Protein AF-A0A924ER15-F1 (afdb_monomer_lite)

Structure (mmCIF, N/CA/C/O backbone):
data_AF-A0A924ER15-F1
#
_entry.id   AF-A0A924ER15-F1
#
loop_
_atom_site.group_PDB
_atom_site.id
_atom_site.type_symbol
_atom_site.label_atom_id
_atom_site.label_alt_id
_atom_site.label_comp_id
_atom_site.label_asym_id
_atom_site.label_entity_id
_atom_site.label_seq_id
_atom_site.pdbx_PDB_ins_code
_atom_site.Cartn_x
_atom_site.Cartn_y
_atom_site.Cartn_z
_atom_site.occupancy
_atom_site.B_iso_or_equiv
_atom_site.auth_seq_id
_atom_site.auth_comp_id
_atom_site.auth_asym_id
_atom_site.auth_atom_id
_atom_site.pdbx_PDB_model_num
ATOM 1 N N . MET A 1 1 ? 4.247 -29.102 39.708 1.00 54.22 1 MET A N 1
ATOM 2 C CA . MET A 1 1 ? 4.616 -27.934 38.869 1.00 54.22 1 MET A CA 1
ATOM 3 C C . MET A 1 1 ? 4.391 -26.663 39.687 1.00 54.22 1 MET A C 1
ATOM 5 O O . MET A 1 1 ? 3.284 -26.470 40.170 1.00 54.22 1 MET A O 1
ATOM 9 N N . ASN A 1 2 ? 5.437 -25.869 39.937 1.00 60.94 2 ASN A N 1
ATOM 10 C CA . ASN A 1 2 ? 5.440 -24.784 40.932 1.00 60.94 2 ASN A CA 1
ATOM 11 C C . ASN A 1 2 ? 4.611 -23.561 40.464 1.00 60.94 2 ASN A C 1
ATOM 13 O O . ASN A 1 2 ? 4.637 -23.226 39.278 1.00 60.94 2 ASN A O 1
ATOM 17 N N . LEU A 1 3 ? 3.890 -22.883 41.369 1.00 56.44 3 LEU A N 1
ATOM 18 C CA . LEU A 1 3 ? 2.906 -21.824 41.057 1.00 56.44 3 LEU A CA 1
ATOM 19 C C . LEU A 1 3 ? 3.510 -20.669 40.228 1.00 56.44 3 LEU A C 1
ATOM 21 O O . LEU A 1 3 ? 2.878 -20.154 39.307 1.00 56.44 3 LEU A O 1
ATOM 25 N N . LYS A 1 4 ? 4.788 -20.346 40.476 1.00 53.91 4 LYS A N 1
ATOM 26 C CA . LYS A 1 4 ? 5.568 -19.359 39.705 1.00 53.91 4 LYS A CA 1
ATOM 27 C C . LYS A 1 4 ? 5.718 -19.720 38.221 1.00 53.91 4 LYS A C 1
ATOM 29 O O . LYS A 1 4 ? 5.708 -18.829 37.380 1.00 53.91 4 LYS A O 1
ATOM 34 N N . HIS A 1 5 ? 5.814 -21.007 37.884 1.00 51.12 5 HIS A N 1
ATOM 35 C CA . HIS A 1 5 ? 5.968 -21.454 36.494 1.00 51.12 5 HIS A CA 1
ATOM 36 C C . HIS A 1 5 ? 4.645 -21.372 35.723 1.00 51.12 5 HIS A C 1
ATOM 38 O O . HIS A 1 5 ? 4.653 -21.060 34.537 1.00 51.12 5 HIS A O 1
ATOM 44 N N . ARG A 1 6 ? 3.503 -21.575 36.398 1.00 54.59 6 ARG A N 1
ATOM 45 C CA . ARG A 1 6 ? 2.175 -21.361 35.797 1.00 54.59 6 ARG A CA 1
ATOM 46 C C . ARG A 1 6 ? 1.924 -19.886 35.494 1.00 54.59 6 ARG A C 1
ATOM 48 O O . ARG A 1 6 ? 1.409 -19.580 34.427 1.00 54.59 6 ARG A O 1
ATOM 55 N N . PHE A 1 7 ? 2.338 -18.988 36.388 1.00 57.50 7 PHE A N 1
ATOM 56 C CA . PHE A 1 7 ? 2.181 -17.545 36.189 1.00 57.50 7 PHE A CA 1
ATOM 57 C C . PHE A 1 7 ? 3.067 -17.021 35.052 1.00 57.50 7 PHE A C 1
ATOM 59 O O . PHE A 1 7 ? 2.598 -16.258 34.213 1.00 57.50 7 PHE A O 1
ATOM 66 N N . LEU A 1 8 ? 4.319 -17.491 34.969 1.00 53.12 8 LEU A N 1
ATOM 67 C CA . LEU A 1 8 ? 5.222 -17.127 33.874 1.00 53.12 8 LEU A CA 1
ATOM 68 C C . LEU A 1 8 ? 4.703 -17.633 32.522 1.00 53.12 8 LEU A C 1
ATOM 70 O O . LEU A 1 8 ? 4.768 -16.908 31.536 1.00 53.12 8 LEU A O 1
ATOM 74 N N . PHE A 1 9 ? 4.149 -18.850 32.485 1.00 52.06 9 PHE A N 1
ATOM 75 C CA . PHE A 1 9 ? 3.563 -19.426 31.276 1.00 52.06 9 PHE A CA 1
ATOM 76 C C . PHE A 1 9 ? 2.297 -18.675 30.843 1.00 52.06 9 PHE A C 1
ATOM 78 O O . PHE A 1 9 ? 2.154 -18.368 29.665 1.00 52.06 9 PHE A O 1
ATOM 85 N N . LEU A 1 10 ? 1.421 -18.296 31.784 1.00 48.00 10 LEU A N 1
ATOM 86 C CA . LEU A 1 10 ? 0.242 -17.477 31.483 1.00 48.00 10 LEU A CA 1
ATOM 87 C C . LEU A 1 10 ? 0.635 -16.099 30.939 1.00 48.00 10 LEU A C 1
ATOM 89 O O . LEU A 1 10 ? 0.073 -15.652 29.944 1.00 48.00 10 LEU A O 1
ATOM 93 N N . LEU A 1 11 ? 1.626 -15.445 31.552 1.00 45.56 11 LEU A N 1
ATOM 94 C CA . LEU A 1 11 ? 2.111 -14.141 31.102 1.00 45.56 11 LEU A CA 1
ATOM 95 C C . LEU A 1 11 ? 2.747 -14.235 29.707 1.00 45.56 11 LEU A C 1
ATOM 97 O O . LEU A 1 11 ? 2.541 -13.353 28.876 1.00 45.56 11 LEU A O 1
ATOM 101 N N . LEU A 1 12 ? 3.476 -15.323 29.430 1.00 41.84 12 LEU A N 1
ATOM 102 C CA . LEU A 1 12 ? 4.061 -15.594 28.118 1.00 41.84 12 LEU A CA 1
ATOM 103 C C . LEU A 1 12 ? 2.970 -15.828 27.062 1.00 41.84 12 LEU A C 1
ATOM 105 O O . LEU A 1 12 ? 3.048 -15.251 25.985 1.00 41.84 12 LEU A O 1
ATOM 109 N N . VAL A 1 13 ? 1.928 -16.604 27.378 1.00 44.78 13 VAL A N 1
ATOM 110 C CA . VAL A 1 13 ? 0.782 -16.852 26.484 1.00 44.78 13 VAL A CA 1
ATOM 111 C C . VAL A 1 13 ? -0.004 -15.563 26.218 1.00 44.78 13 VAL A C 1
ATOM 113 O O . VAL A 1 13 ? -0.360 -15.295 25.074 1.00 44.78 13 VAL A O 1
ATOM 116 N N . VAL A 1 14 ? -0.205 -14.714 27.230 1.00 40.81 14 VAL A N 1
ATOM 117 C CA . VAL A 1 14 ? -0.859 -13.403 27.074 1.00 40.81 14 VAL A CA 1
ATOM 118 C C . VAL A 1 14 ? -0.005 -12.449 26.228 1.00 40.81 14 VAL A C 1
ATOM 120 O O . VAL A 1 14 ? -0.526 -11.789 25.333 1.00 40.81 14 VAL A O 1
ATOM 123 N N . LEU A 1 15 ? 1.317 -12.414 26.428 1.00 37.22 15 LEU A N 1
ATOM 124 C CA . LEU A 1 15 ? 2.230 -11.586 25.627 1.00 37.22 15 LEU A CA 1
ATOM 125 C C . LEU A 1 15 ? 2.383 -12.086 24.179 1.00 37.22 15 LEU A C 1
ATOM 127 O O . LEU A 1 15 ? 2.556 -11.272 23.269 1.00 37.22 15 LEU A O 1
ATOM 131 N N . ILE A 1 16 ? 2.294 -13.400 23.953 1.00 39.09 16 ILE A N 1
ATOM 132 C CA . ILE A 1 16 ? 2.274 -14.004 22.612 1.00 39.09 16 ILE A CA 1
ATOM 133 C C . ILE A 1 16 ? 0.946 -13.679 21.907 1.00 39.09 16 ILE A C 1
ATOM 135 O O . ILE A 1 16 ? 0.976 -13.248 20.753 1.00 39.09 16 ILE A O 1
ATOM 139 N N . ASN A 1 17 ? -0.189 -13.757 22.612 1.00 36.00 17 ASN A N 1
ATOM 140 C CA . ASN A 1 17 ? -1.511 -13.413 22.070 1.00 36.00 17 ASN A CA 1
ATOM 141 C C . ASN A 1 17 ? -1.707 -11.905 21.819 1.00 36.00 17 ASN A C 1
ATOM 143 O O . ASN A 1 17 ? -2.442 -11.516 20.914 1.00 36.00 17 ASN A O 1
ATOM 147 N N . CYS A 1 18 ? -1.016 -11.026 22.551 1.00 38.28 18 CYS A N 1
ATOM 148 C CA . CYS A 1 18 ? -1.077 -9.583 22.290 1.00 38.28 18 CYS A CA 1
ATOM 149 C C . CYS A 1 18 ? -0.357 -9.165 20.996 1.00 38.28 18 CYS A C 1
ATOM 151 O O . CYS A 1 18 ? -0.678 -8.120 20.433 1.00 38.28 18 CYS A O 1
ATOM 153 N N . LYS A 1 19 ? 0.599 -9.959 20.490 1.00 39.31 19 LYS A N 1
ATOM 154 C CA . LYS A 1 19 ? 1.261 -9.684 19.199 1.00 39.31 19 LYS A CA 1
ATOM 155 C C . LYS A 1 19 ? 0.440 -10.132 17.988 1.00 39.31 19 LYS A C 1
ATOM 157 O O . LYS A 1 19 ? 0.652 -9.601 16.900 1.00 39.31 19 LYS A O 1
ATOM 162 N N . THR A 1 20 ? -0.486 -11.072 18.163 1.00 42.06 20 THR A N 1
ATOM 163 C CA . THR A 1 20 ? -1.341 -11.605 17.088 1.00 42.06 20 THR A CA 1
ATOM 164 C C . THR A 1 20 ? -2.677 -10.876 16.932 1.00 42.06 20 THR A C 1
ATOM 166 O O . THR A 1 20 ? -3.276 -10.945 15.863 1.00 42.06 20 THR A O 1
ATOM 169 N N . SER A 1 21 ? -3.107 -10.097 17.929 1.00 47.00 21 SER A N 1
ATOM 170 C CA . SER A 1 21 ? -4.503 -9.645 18.025 1.00 47.00 21 SER A CA 1
ATOM 171 C C . SER A 1 21 ? -4.943 -8.547 17.050 1.00 47.00 21 SER A C 1
ATOM 173 O O . SER A 1 21 ? -6.142 -8.336 16.878 1.00 47.00 21 SER A O 1
ATOM 175 N N . HIS A 1 22 ? -4.035 -7.815 16.392 1.00 44.41 22 HIS A N 1
ATOM 176 C CA . HIS A 1 22 ? -4.488 -6.615 15.682 1.00 44.41 22 HIS A CA 1
ATOM 177 C C . HIS A 1 22 ? -5.189 -6.893 14.340 1.00 44.41 22 HIS A C 1
ATOM 179 O O . HIS A 1 22 ? -6.155 -6.208 14.011 1.00 44.41 22 HIS A O 1
ATOM 185 N N . PHE A 1 23 ? -4.721 -7.880 13.574 1.00 48.25 23 PHE A N 1
ATOM 186 C CA . PHE A 1 23 ? -5.339 -8.254 12.296 1.00 48.25 23 PHE A CA 1
ATOM 187 C C . PHE A 1 23 ? -6.502 -9.240 12.483 1.00 48.25 23 PHE A C 1
ATOM 189 O O . PHE A 1 23 ? -7.489 -9.158 11.757 1.00 48.25 23 PHE A O 1
ATOM 196 N N . GLU A 1 24 ? -6.450 -10.078 13.525 1.00 48.91 24 GLU A N 1
ATOM 197 C CA . GLU A 1 24 ? -7.554 -10.968 13.917 1.00 48.91 24 GLU A CA 1
ATOM 198 C C . GLU A 1 24 ? -8.809 -10.175 14.326 1.00 48.91 24 GLU A C 1
ATOM 200 O O . GLU A 1 24 ? -9.909 -10.516 13.898 1.00 48.91 24 GLU A O 1
ATOM 205 N N . ASN A 1 25 ? -8.653 -9.042 15.026 1.00 44.59 25 ASN A N 1
ATOM 206 C CA . ASN A 1 25 ? -9.767 -8.140 15.365 1.00 44.59 25 ASN A CA 1
ATOM 207 C C . ASN A 1 25 ? -10.383 -7.405 14.155 1.00 44.59 25 ASN A C 1
ATOM 209 O O . ASN A 1 25 ? -11.422 -6.767 14.299 1.00 44.59 25 ASN A O 1
ATOM 213 N N . LEU A 1 26 ? -9.751 -7.469 12.978 1.00 47.41 26 LEU A N 1
ATOM 214 C CA . LEU A 1 26 ? -10.261 -6.925 11.712 1.00 47.41 26 LEU A CA 1
ATOM 215 C C . LEU A 1 26 ? -10.786 -8.027 10.772 1.00 47.41 26 LEU A C 1
ATOM 217 O O . LEU A 1 26 ? -11.070 -7.747 9.613 1.00 47.41 26 LEU A O 1
ATOM 221 N N . GLY A 1 27 ? -10.869 -9.285 11.230 1.00 42.97 27 GLY A N 1
ATOM 222 C CA . GLY A 1 27 ? -11.262 -10.425 10.390 1.00 42.97 27 GLY A CA 1
ATOM 223 C C . GLY A 1 27 ? -10.219 -10.817 9.334 1.00 42.97 27 GLY A C 1
ATOM 224 O O . GLY A 1 27 ? -10.502 -11.612 8.439 1.00 42.97 27 GLY A O 1
ATOM 225 N N . LEU A 1 28 ? -9.001 -10.277 9.426 1.00 49.75 28 LEU A N 1
ATOM 226 C CA . LEU A 1 28 ? -7.934 -10.506 8.462 1.00 49.75 28 LEU A CA 1
ATOM 227 C C . LEU A 1 28 ? -7.087 -11.698 8.928 1.00 49.75 28 LEU A C 1
ATOM 229 O O . LEU A 1 28 ? -6.203 -11.579 9.778 1.00 49.75 28 LEU A O 1
ATOM 233 N N . VAL A 1 29 ? -7.420 -12.877 8.401 1.00 46.78 29 VAL A N 1
ATOM 234 C CA . VAL A 1 29 ? -6.813 -14.160 8.780 1.00 46.78 29 VAL A CA 1
ATOM 235 C C . VAL A 1 29 ? -5.354 -14.227 8.327 1.00 46.78 29 VAL A C 1
ATOM 237 O O . VAL A 1 29 ? -5.006 -13.790 7.226 1.00 46.78 29 VAL A O 1
ATOM 240 N N . LYS A 1 30 ? -4.501 -14.821 9.173 1.00 46.53 30 LYS A N 1
ATOM 241 C CA . LYS A 1 30 ? -3.118 -15.140 8.816 1.00 46.53 30 LYS A CA 1
ATOM 242 C C . LYS A 1 30 ? -3.075 -15.981 7.531 1.00 46.53 30 LYS A C 1
ATOM 244 O O . LYS A 1 30 ? -3.769 -16.993 7.437 1.00 46.53 30 LYS A O 1
ATOM 249 N N . PRO A 1 31 ? -2.237 -15.613 6.566 1.00 46.28 31 PRO A N 1
ATOM 250 C CA . PRO A 1 31 ? -2.097 -16.357 5.327 1.00 46.28 31 PRO A CA 1
ATOM 251 C C . PRO A 1 31 ? -1.457 -17.732 5.566 1.00 46.28 31 PRO A C 1
ATOM 253 O O . PRO A 1 31 ? -0.420 -17.867 6.218 1.00 46.28 31 PRO A O 1
ATOM 256 N N . VAL A 1 32 ? -2.088 -18.769 5.014 1.00 48.22 32 VAL A N 1
ATOM 257 C CA . VAL A 1 32 ? -1.521 -20.118 4.898 1.00 48.22 32 VAL A CA 1
ATOM 258 C C . VAL A 1 32 ? -0.443 -20.074 3.815 1.00 48.22 32 VAL A C 1
ATOM 260 O O . VAL A 1 32 ? -0.649 -19.447 2.778 1.00 48.22 32 VAL A O 1
ATOM 263 N N . LYS A 1 33 ? 0.689 -20.756 4.034 1.00 44.66 33 LYS A N 1
ATOM 264 C CA . LYS A 1 33 ? 1.934 -20.696 3.234 1.00 44.66 33 LYS A CA 1
ATOM 265 C C . LYS A 1 33 ? 1.790 -20.966 1.714 1.00 44.66 33 LYS A C 1
ATOM 267 O O . LYS A 1 33 ? 2.768 -20.818 0.999 1.00 44.66 33 LYS A O 1
ATOM 272 N N . ASN A 1 34 ? 0.594 -21.320 1.229 1.00 47.75 34 ASN A N 1
ATOM 273 C CA . ASN A 1 34 ? 0.305 -21.769 -0.139 1.00 47.75 34 ASN A CA 1
ATOM 274 C C . ASN A 1 34 ? -0.868 -21.020 -0.814 1.00 47.75 34 ASN A C 1
ATOM 276 O O . ASN A 1 34 ? -1.495 -21.555 -1.724 1.00 47.75 34 ASN A O 1
ATOM 280 N N . ILE A 1 35 ? -1.224 -19.813 -0.362 1.00 57.19 35 ILE A N 1
ATOM 281 C CA . ILE A 1 35 ? -2.270 -19.000 -1.002 1.00 57.19 35 ILE A CA 1
ATOM 282 C C . ILE A 1 35 ? -1.600 -17.816 -1.701 1.00 57.19 35 ILE A C 1
ATOM 284 O O . ILE A 1 35 ? -0.955 -17.008 -1.037 1.00 57.19 35 ILE A O 1
ATOM 288 N N . SER A 1 36 ? -1.782 -17.685 -3.021 1.00 61.22 36 SER A N 1
ATOM 289 C CA . SER A 1 36 ? -1.298 -16.514 -3.768 1.00 61.22 36 SER A CA 1
ATOM 290 C C . SER A 1 36 ? -1.865 -15.230 -3.155 1.00 61.22 36 SER A C 1
ATOM 292 O O . SER A 1 36 ? -3.076 -15.138 -2.933 1.00 61.22 36 SER A O 1
ATOM 294 N N . TYR A 1 37 ? -1.007 -14.261 -2.825 1.00 74.12 37 TYR A N 1
ATOM 295 C CA . TYR A 1 37 ? -1.413 -12.993 -2.197 1.00 74.12 37 TYR A CA 1
ATOM 296 C C . TYR A 1 37 ? -1.985 -12.000 -3.192 1.00 74.12 37 TYR A C 1
ATOM 298 O O . TYR A 1 37 ? -2.755 -11.119 -2.807 1.00 74.12 37 TYR A O 1
ATOM 306 N N . LEU A 1 38 ? -1.617 -12.171 -4.455 1.00 78.44 38 LEU A N 1
ATOM 307 C CA . LEU A 1 38 ? -2.019 -11.320 -5.551 1.00 78.44 38 LEU A CA 1
ATOM 308 C C . LEU A 1 38 ? -2.954 -12.094 -6.492 1.00 78.44 38 LEU A C 1
ATOM 310 O O . LEU A 1 38 ? -2.997 -13.327 -6.458 1.00 78.44 38 LEU A O 1
ATOM 314 N N . PRO A 1 39 ? -3.733 -11.388 -7.320 1.00 79.25 39 PRO A N 1
ATOM 315 C CA . PRO A 1 39 ? -4.476 -12.007 -8.407 1.00 79.25 39 PRO A CA 1
ATOM 316 C C . PRO A 1 39 ? -3.573 -12.810 -9.365 1.00 79.25 39 PRO A C 1
ATOM 318 O O . PRO A 1 39 ? -2.388 -12.480 -9.489 1.00 79.25 39 PRO A O 1
ATOM 321 N N . PRO A 1 40 ? -4.119 -13.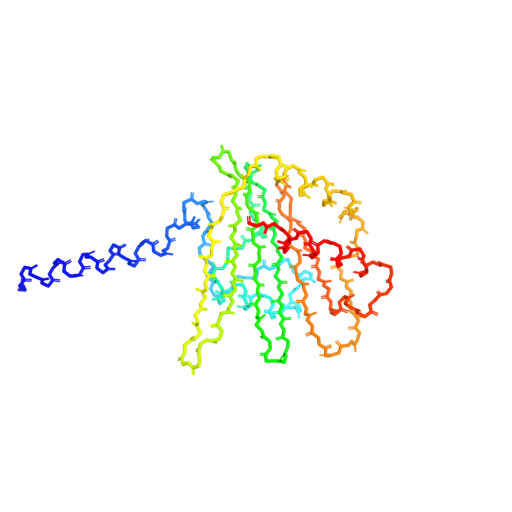812 -10.083 1.00 79.69 40 PRO A N 1
ATOM 322 C CA . PRO A 1 40 ? -3.358 -14.663 -11.002 1.00 79.69 40 PRO A CA 1
ATOM 323 C C . PRO A 1 40 ? -2.513 -13.902 -12.031 1.00 79.69 40 PRO A C 1
ATOM 325 O O . PRO A 1 40 ? -1.398 -14.308 -12.353 1.00 79.69 40 PRO A O 1
ATOM 328 N N . GLU A 1 41 ? -2.984 -12.747 -12.511 1.00 78.81 41 GLU A N 1
ATOM 329 C CA . GLU A 1 41 ? -2.236 -11.918 -13.463 1.00 78.81 41 GLU A CA 1
ATOM 330 C C . GLU A 1 41 ? -0.910 -11.356 -12.905 1.00 78.81 41 GLU A C 1
ATOM 332 O O . GLU A 1 41 ? -0.071 -10.875 -13.670 1.00 78.81 41 GLU A O 1
ATOM 337 N N . PHE A 1 42 ? -0.695 -11.450 -11.588 1.00 74.56 42 PHE A N 1
ATOM 338 C CA . PHE A 1 42 ? 0.522 -11.037 -10.895 1.00 74.56 42 PHE A CA 1
ATOM 339 C C . PHE A 1 42 ? 1.330 -12.213 -10.314 1.00 74.56 42 PHE A C 1
ATOM 341 O O . PHE A 1 42 ? 2.313 -11.984 -9.611 1.00 74.56 42 PHE A O 1
ATOM 348 N N . GLU A 1 43 ? 0.983 -13.471 -10.607 1.00 66.88 43 GLU A N 1
ATOM 349 C CA . GLU A 1 43 ? 1.691 -14.644 -10.055 1.00 66.88 43 GLU A CA 1
ATOM 350 C C . GLU A 1 43 ? 3.173 -14.715 -10.451 1.00 66.88 43 GLU A C 1
ATOM 352 O O . GLU A 1 43 ? 3.986 -15.268 -9.717 1.00 66.88 43 GLU A O 1
ATOM 357 N N . LYS A 1 44 ? 3.565 -14.077 -11.561 1.00 64.19 44 LYS A N 1
ATOM 358 C CA . LYS A 1 44 ? 4.979 -13.946 -11.956 1.00 64.19 44 LYS A CA 1
ATOM 359 C C . LYS A 1 44 ? 5.806 -13.064 -10.999 1.00 64.19 44 LYS A C 1
ATOM 361 O O . LYS A 1 44 ? 7.025 -13.025 -11.138 1.00 64.19 44 LYS A O 1
ATOM 366 N N . PHE A 1 45 ? 5.179 -12.370 -10.041 1.00 63.72 45 PHE A N 1
ATOM 367 C CA . PHE A 1 45 ? 5.823 -11.465 -9.076 1.00 63.72 45 PHE A CA 1
ATOM 368 C C . PHE A 1 45 ? 5.866 -12.046 -7.658 1.00 63.72 45 PHE A C 1
ATOM 370 O O . PHE A 1 45 ? 5.494 -11.382 -6.686 1.00 63.72 45 PHE A O 1
ATOM 377 N N . ASP A 1 46 ? 6.349 -13.283 -7.533 1.00 63.16 46 ASP A N 1
ATOM 378 C CA . ASP A 1 46 ? 6.412 -14.033 -6.267 1.00 63.16 46 ASP A CA 1
ATOM 379 C C . ASP A 1 46 ? 7.146 -13.276 -5.136 1.00 63.16 46 ASP A C 1
ATOM 381 O O . ASP A 1 46 ? 6.852 -13.432 -3.949 1.00 63.16 46 ASP A O 1
ATOM 385 N N . ILE A 1 47 ? 8.031 -12.341 -5.500 1.00 71.88 47 ILE A N 1
ATOM 386 C CA . ILE A 1 47 ? 8.762 -11.513 -4.541 1.00 71.88 47 ILE A CA 1
ATOM 387 C C . ILE A 1 47 ? 7.836 -10.713 -3.608 1.00 71.88 47 ILE A C 1
ATOM 389 O O . ILE A 1 47 ? 8.129 -10.602 -2.418 1.00 71.88 47 ILE A O 1
ATOM 393 N N . PHE A 1 48 ? 6.700 -10.187 -4.079 1.00 76.38 48 PHE A N 1
ATOM 394 C CA . PHE A 1 48 ? 5.782 -9.443 -3.207 1.00 76.38 48 PHE A CA 1
ATOM 395 C C . PHE A 1 48 ? 5.010 -10.364 -2.266 1.00 76.38 48 PHE A C 1
ATOM 397 O O . PHE A 1 48 ? 4.863 -10.035 -1.090 1.00 76.38 48 PHE A O 1
ATOM 404 N N . SER A 1 49 ? 4.573 -11.529 -2.752 1.00 73.31 49 SER A N 1
ATOM 405 C CA . SER A 1 49 ? 3.893 -12.541 -1.934 1.00 73.31 49 SER A CA 1
ATOM 406 C C . SER A 1 49 ? 4.768 -12.981 -0.761 1.00 73.31 49 SER A C 1
ATOM 408 O O . SER A 1 49 ? 4.318 -12.976 0.386 1.00 73.31 49 SER A O 1
ATOM 410 N N . TYR A 1 50 ? 6.044 -13.275 -1.030 1.00 73.44 50 TYR A N 1
ATOM 411 C CA . TYR A 1 50 ? 7.019 -13.607 0.007 1.00 73.44 50 TYR A CA 1
ATOM 412 C C . TYR A 1 50 ? 7.214 -12.460 1.012 1.00 73.44 50 TYR A C 1
ATOM 414 O O . TYR A 1 50 ? 7.189 -12.679 2.222 1.00 73.44 50 TYR A O 1
ATOM 422 N N . ASN A 1 51 ? 7.364 -11.219 0.537 1.00 75.69 51 ASN A N 1
ATOM 423 C CA . ASN A 1 51 ? 7.594 -10.071 1.419 1.00 75.69 51 ASN A CA 1
ATOM 424 C C . ASN A 1 51 ? 6.388 -9.738 2.305 1.00 75.69 51 ASN A C 1
ATOM 426 O O . ASN A 1 51 ? 6.561 -9.458 3.489 1.00 75.69 51 ASN A O 1
ATOM 430 N N . LEU A 1 52 ? 5.169 -9.803 1.766 1.00 75.44 52 LEU A N 1
ATOM 431 C CA . LEU A 1 52 ? 3.946 -9.618 2.549 1.00 75.44 52 LEU A CA 1
ATOM 432 C C . LEU A 1 52 ? 3.798 -10.712 3.615 1.00 75.44 52 LEU A C 1
ATOM 434 O O . LEU A 1 52 ? 3.429 -10.409 4.750 1.00 75.44 52 LEU A O 1
ATOM 438 N N . PHE A 1 53 ? 4.154 -11.957 3.281 1.00 72.38 53 PHE A N 1
ATOM 439 C CA . PHE A 1 53 ? 4.190 -13.060 4.242 1.00 72.38 53 PHE A CA 1
ATOM 440 C C . PHE A 1 53 ? 5.194 -12.816 5.374 1.00 72.38 53 PHE A C 1
ATOM 442 O O . PHE A 1 53 ? 4.821 -12.895 6.544 1.00 72.38 53 PHE A O 1
ATOM 449 N N . GLU A 1 54 ? 6.442 -12.469 5.048 1.00 71.94 54 GLU A N 1
ATOM 450 C CA . GLU A 1 54 ? 7.491 -12.194 6.043 1.00 71.94 54 GLU A CA 1
ATOM 451 C C . GLU A 1 54 ? 7.137 -11.009 6.956 1.00 71.94 54 GLU A C 1
ATOM 453 O O . GLU A 1 54 ? 7.482 -10.997 8.140 1.00 71.94 54 GLU A O 1
ATOM 458 N N . LEU A 1 55 ? 6.415 -10.017 6.424 1.00 70.69 55 LEU A N 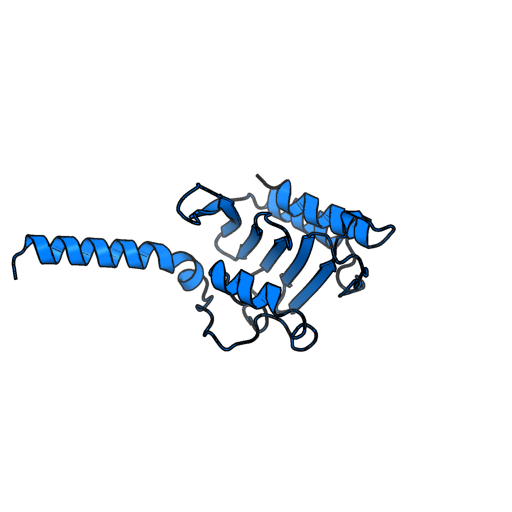1
ATOM 459 C CA . LEU A 1 55 ? 5.917 -8.868 7.183 1.00 70.69 55 LEU A CA 1
ATOM 460 C C . LEU A 1 55 ? 4.617 -9.163 7.949 1.00 70.69 55 LEU A C 1
ATOM 462 O O . LEU A 1 55 ? 4.162 -8.317 8.722 1.00 70.69 55 LEU A O 1
ATOM 466 N N . ASN A 1 56 ? 4.061 -10.371 7.800 1.00 72.81 56 ASN A N 1
ATOM 467 C CA . ASN A 1 56 ? 2.793 -10.804 8.383 1.00 72.81 56 ASN A CA 1
ATOM 468 C C . ASN A 1 56 ? 1.643 -9.837 8.038 1.00 72.81 56 ASN A C 1
ATOM 470 O O . ASN A 1 56 ? 0.814 -9.493 8.888 1.00 72.81 56 ASN A O 1
ATOM 474 N N . GLU A 1 57 ? 1.623 -9.385 6.785 1.00 76.75 57 GLU A N 1
ATOM 475 C CA . GLU A 1 57 ? 0.575 -8.534 6.243 1.00 76.75 57 GLU A CA 1
ATOM 476 C C . GLU A 1 57 ? -0.608 -9.372 5.738 1.00 76.75 57 GLU A C 1
ATOM 478 O O . GLU A 1 57 ? -0.425 -10.454 5.172 1.00 76.75 57 GLU A O 1
ATOM 483 N N . PRO A 1 58 ? -1.846 -8.887 5.907 1.00 77.38 58 PRO A N 1
ATOM 484 C CA . PRO A 1 58 ? -3.028 -9.628 5.498 1.00 77.38 58 PRO A CA 1
ATOM 485 C C . PRO A 1 58 ? -3.184 -9.662 3.976 1.00 77.38 58 PRO A C 1
ATOM 487 O O . PRO A 1 58 ? -2.837 -8.714 3.269 1.00 77.38 58 PRO A O 1
ATOM 490 N N . LYS A 1 59 ? -3.770 -10.736 3.448 1.00 82.94 59 LYS A N 1
ATOM 491 C CA . LYS A 1 59 ? -4.162 -10.785 2.036 1.00 82.94 59 LYS A CA 1
ATOM 492 C C . LYS A 1 59 ? -5.381 -9.882 1.807 1.00 82.94 59 LYS A C 1
ATOM 494 O O . LYS A 1 59 ? -6.375 -10.008 2.514 1.00 82.94 59 LYS A O 1
ATOM 499 N N . LEU A 1 60 ? -5.302 -8.993 0.814 1.00 87.06 60 LEU A N 1
ATOM 500 C CA . LEU A 1 60 ? -6.401 -8.089 0.441 1.00 87.06 60 LEU A CA 1
ATOM 501 C C . LEU A 1 60 ? -7.233 -8.634 -0.722 1.00 87.06 60 LEU A C 1
ATOM 503 O O . LEU A 1 60 ? -8.445 -8.440 -0.777 1.00 87.06 60 LEU A O 1
ATOM 507 N N . PHE A 1 61 ? -6.593 -9.339 -1.655 1.00 84.25 61 PHE A N 1
ATOM 508 C CA . PHE A 1 61 ? -7.297 -9.988 -2.751 1.00 84.25 61 PHE A CA 1
ATOM 509 C C . PHE A 1 61 ? -8.285 -11.039 -2.214 1.00 84.25 61 PHE A C 1
ATOM 511 O O . PHE A 1 61 ? -7.929 -11.882 -1.392 1.00 84.25 61 PHE A O 1
ATOM 518 N N . GLY A 1 62 ? -9.533 -11.002 -2.683 1.00 81.88 62 GLY A N 1
ATOM 519 C CA . GLY A 1 62 ? -10.591 -11.910 -2.230 1.00 81.88 62 GLY A CA 1
ATOM 520 C C . GLY A 1 62 ? -11.251 -11.526 -0.900 1.00 81.88 62 GLY A C 1
ATOM 521 O O . GLY A 1 62 ? -12.143 -12.247 -0.453 1.00 81.88 62 GLY A O 1
ATOM 522 N N . LEU A 1 63 ? -10.858 -10.403 -0.287 1.00 82.94 63 LEU A N 1
ATOM 523 C CA . LEU A 1 63 ? -11.623 -9.779 0.792 1.00 82.94 63 LEU A CA 1
ATOM 524 C C . LEU A 1 63 ? -13.030 -9.408 0.285 1.00 82.94 63 LEU A C 1
ATOM 526 O O . LEU A 1 63 ? -13.192 -9.036 -0.877 1.00 82.94 63 LEU A O 1
ATOM 530 N N . LYS A 1 64 ? -14.044 -9.553 1.146 1.00 80.94 64 LYS A N 1
ATOM 531 C CA . LYS A 1 64 ? -15.466 -9.315 0.817 1.00 80.94 64 LYS A CA 1
ATOM 532 C C . LYS A 1 64 ? -16.169 -8.339 1.765 1.00 80.94 64 LYS A C 1
ATOM 534 O O . LYS A 1 64 ? -17.387 -8.226 1.726 1.00 80.94 64 LYS A O 1
ATOM 539 N N . ASP A 1 65 ? -15.429 -7.681 2.650 1.00 83.12 65 ASP A N 1
ATOM 540 C CA . ASP A 1 65 ? -16.007 -6.711 3.579 1.00 83.12 65 ASP A CA 1
ATOM 541 C C . ASP A 1 65 ? -16.147 -5.351 2.891 1.00 83.12 65 ASP A C 1
ATOM 543 O O . ASP A 1 65 ? -15.153 -4.755 2.491 1.00 83.12 65 ASP A O 1
ATOM 547 N N . GLU A 1 66 ? -17.364 -4.857 2.705 1.00 85.19 66 GLU A N 1
ATOM 548 C CA . GLU A 1 66 ? -17.600 -3.551 2.077 1.00 85.19 66 GLU A CA 1
ATOM 549 C C . GLU A 1 66 ? -17.416 -2.378 3.053 1.00 85.19 66 GLU A C 1
ATOM 551 O O . GLU A 1 66 ? -17.314 -1.233 2.619 1.00 85.19 66 GLU A O 1
ATOM 556 N N . ASN A 1 67 ? -17.314 -2.651 4.360 1.00 86.44 67 ASN A N 1
ATOM 557 C CA . ASN A 1 67 ? -17.177 -1.635 5.410 1.00 86.44 67 ASN A CA 1
ATOM 558 C C . ASN A 1 67 ? -15.726 -1.208 5.663 1.00 86.44 67 ASN A C 1
ATOM 560 O O . ASN A 1 67 ? -15.458 -0.435 6.587 1.00 86.44 67 ASN A O 1
ATOM 564 N N . ILE A 1 68 ? -14.782 -1.745 4.890 1.00 87.88 68 ILE A N 1
ATOM 565 C CA . ILE A 1 68 ? -13.360 -1.477 5.046 1.00 87.88 68 ILE A CA 1
ATOM 566 C C . ILE A 1 68 ? -12.769 -0.931 3.749 1.00 87.88 68 ILE A C 1
ATOM 568 O O . ILE A 1 68 ? -12.983 -1.459 2.658 1.00 87.88 68 ILE A O 1
ATOM 572 N N . GLU A 1 69 ? -11.986 0.132 3.885 1.00 92.06 69 GLU A N 1
ATOM 573 C CA . GLU A 1 69 ? -11.110 0.631 2.835 1.00 92.06 69 GLU A CA 1
ATOM 574 C C . GLU A 1 69 ? -9.661 0.408 3.256 1.00 92.06 69 GLU A C 1
ATOM 576 O O . GLU A 1 69 ? -9.259 0.770 4.367 1.00 92.06 69 GLU A O 1
ATOM 581 N N . ILE A 1 70 ? -8.868 -0.184 2.367 1.00 91.88 70 ILE A N 1
ATOM 582 C CA . ILE A 1 70 ? -7.453 -0.454 2.605 1.00 91.88 70 ILE A CA 1
ATOM 583 C C . ILE A 1 70 ? -6.644 0.069 1.429 1.00 91.88 70 ILE A C 1
ATOM 585 O O . ILE A 1 70 ? -6.897 -0.273 0.276 1.00 91.88 70 ILE A O 1
ATOM 589 N N . TYR A 1 71 ? -5.627 0.860 1.740 1.00 93.38 71 TYR A N 1
ATOM 590 C CA . TYR A 1 71 ? -4.633 1.326 0.786 1.00 93.38 71 TYR A CA 1
ATOM 591 C C . TYR A 1 71 ? -3.275 0.872 1.297 1.00 93.38 71 TYR A C 1
ATOM 593 O O . TYR A 1 71 ? -2.869 1.257 2.394 1.00 93.38 71 TYR A O 1
ATOM 601 N N . ARG A 1 72 ? -2.576 0.036 0.532 1.00 92.56 72 ARG A N 1
ATOM 602 C CA . ARG A 1 72 ? -1.281 -0.515 0.926 1.00 92.56 72 ARG A CA 1
ATOM 603 C C . ARG A 1 72 ? -0.235 -0.230 -0.133 1.00 92.56 72 ARG A C 1
ATOM 605 O O . ARG A 1 72 ? -0.414 -0.582 -1.293 1.00 92.56 72 ARG A O 1
ATOM 612 N N . LEU A 1 73 ? 0.871 0.363 0.291 1.00 92.12 73 LEU A N 1
ATOM 613 C CA . LEU A 1 73 ? 2.064 0.527 -0.522 1.00 92.12 73 LEU A CA 1
ATOM 614 C C . LEU A 1 73 ? 3.170 -0.361 0.040 1.00 92.12 73 LEU A C 1
ATOM 616 O O . LEU A 1 73 ? 3.586 -0.185 1.184 1.00 92.12 73 LEU A O 1
ATOM 620 N N . THR A 1 74 ? 3.649 -1.285 -0.781 1.00 88.81 74 THR A N 1
ATOM 621 C CA . THR A 1 74 ? 4.778 -2.167 -0.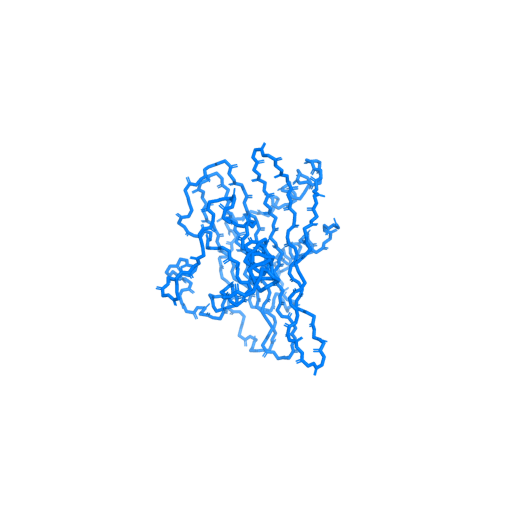482 1.00 88.81 74 THR A CA 1
ATOM 622 C C . THR A 1 74 ? 5.950 -1.784 -1.372 1.00 88.81 74 THR A C 1
ATOM 624 O O . THR A 1 74 ? 5.785 -1.659 -2.584 1.00 88.81 74 THR A O 1
ATOM 627 N N . SER A 1 75 ? 7.135 -1.617 -0.792 1.00 87.62 75 SER A N 1
ATOM 628 C CA . SER A 1 75 ? 8.383 -1.399 -1.524 1.00 87.62 75 SER A CA 1
ATOM 629 C C . SER A 1 75 ? 9.356 -2.538 -1.250 1.00 87.62 75 SER A C 1
ATOM 631 O O . SER A 1 75 ? 9.658 -2.831 -0.089 1.00 87.62 75 SER A O 1
ATOM 633 N N . VAL A 1 76 ? 9.877 -3.143 -2.312 1.00 83.75 76 VAL A N 1
ATOM 634 C CA . VAL A 1 76 ? 10.882 -4.203 -2.256 1.00 83.75 76 VAL A CA 1
ATOM 635 C C . VAL A 1 76 ? 12.149 -3.725 -2.954 1.00 83.75 76 VAL A C 1
ATOM 637 O O . VAL A 1 76 ? 12.089 -3.249 -4.086 1.00 83.75 76 VAL A O 1
ATOM 640 N N . ILE A 1 77 ? 13.289 -3.836 -2.277 1.00 79.00 77 ILE A N 1
ATOM 641 C CA . ILE A 1 77 ? 14.591 -3.396 -2.784 1.00 79.00 77 ILE A CA 1
ATOM 642 C C . ILE A 1 77 ? 15.460 -4.623 -3.065 1.00 79.00 77 ILE A C 1
ATOM 644 O O . ILE A 1 77 ? 15.669 -5.449 -2.179 1.00 79.00 77 ILE A O 1
ATOM 648 N N . SER A 1 78 ? 15.985 -4.734 -4.288 1.00 68.19 78 SER A N 1
ATOM 649 C CA . SER A 1 78 ? 16.764 -5.905 -4.719 1.00 68.19 78 SER A CA 1
ATOM 650 C C . SER A 1 78 ? 18.177 -5.972 -4.112 1.00 68.19 78 SER A C 1
ATOM 652 O O . SER A 1 78 ? 18.680 -7.066 -3.869 1.00 68.19 78 SER A O 1
ATOM 654 N N . PHE A 1 79 ? 18.816 -4.830 -3.812 1.00 62.09 79 PHE A N 1
ATOM 655 C CA . PHE A 1 79 ? 20.231 -4.764 -3.404 1.00 62.09 79 PHE A CA 1
ATOM 656 C C . PHE A 1 79 ? 20.439 -4.109 -2.035 1.00 62.09 79 PHE A C 1
ATOM 658 O O . PHE A 1 79 ? 20.714 -2.917 -1.932 1.00 62.09 79 PHE A O 1
ATOM 665 N N . GLY A 1 80 ? 20.314 -4.898 -0.965 1.00 57.69 80 GLY A N 1
ATOM 666 C CA . GLY A 1 80 ? 20.737 -4.506 0.390 1.00 57.69 80 GLY A CA 1
ATOM 667 C C . GLY A 1 80 ? 19.914 -3.403 1.069 1.00 57.69 80 GLY A C 1
ATOM 668 O O . GLY A 1 80 ? 20.189 -3.078 2.220 1.00 57.69 80 GLY A O 1
ATOM 669 N N . GLY A 1 81 ? 18.909 -2.845 0.392 1.00 65.06 81 GLY A N 1
ATOM 670 C CA . GLY A 1 81 ? 17.973 -1.894 0.981 1.00 65.06 81 GLY A CA 1
ATOM 671 C C . GLY A 1 81 ? 16.890 -2.563 1.827 1.00 65.06 81 GLY A C 1
ATOM 672 O O . GLY A 1 81 ? 16.662 -3.774 1.771 1.00 65.06 81 GLY A O 1
ATOM 673 N N . ASP A 1 82 ? 16.202 -1.749 2.621 1.00 72.56 82 ASP A N 1
ATOM 674 C CA . ASP A 1 82 ? 15.122 -2.214 3.478 1.00 72.56 82 ASP A CA 1
ATOM 675 C C . ASP A 1 82 ? 13.770 -2.191 2.764 1.00 72.56 82 ASP A C 1
ATOM 677 O O . ASP A 1 82 ? 13.310 -1.165 2.262 1.00 72.56 82 ASP A O 1
ATOM 681 N N . ASN A 1 83 ? 13.101 -3.343 2.774 1.00 79.62 83 ASN A N 1
ATOM 682 C CA . ASN A 1 83 ? 11.715 -3.444 2.341 1.00 79.62 83 ASN A CA 1
ATOM 683 C C . ASN A 1 83 ? 10.820 -2.697 3.334 1.00 79.62 83 ASN A C 1
ATOM 685 O O . ASN A 1 83 ? 11.064 -2.701 4.547 1.00 79.62 83 ASN A O 1
ATOM 689 N N . SER A 1 84 ? 9.763 -2.075 2.823 1.00 82.94 84 SER A N 1
ATOM 690 C CA . SER A 1 84 ? 8.827 -1.313 3.642 1.00 82.94 84 SER A CA 1
ATOM 691 C C . SER A 1 84 ? 7.391 -1.557 3.210 1.00 82.94 84 SER A C 1
ATOM 693 O O . SER A 1 84 ? 7.123 -1.867 2.047 1.00 82.94 84 SER A O 1
ATOM 695 N N . VAL A 1 85 ? 6.473 -1.430 4.167 1.00 86.31 85 VAL A N 1
ATOM 696 C CA . VAL A 1 85 ? 5.034 -1.466 3.911 1.00 86.31 85 VAL A CA 1
ATOM 697 C C . VAL A 1 85 ? 4.363 -0.340 4.679 1.00 86.31 85 VAL A C 1
ATOM 699 O O . VAL A 1 85 ? 4.581 -0.166 5.880 1.00 86.31 85 VAL A O 1
ATOM 702 N N . VAL A 1 86 ? 3.514 0.414 3.991 1.00 89.25 86 VAL A N 1
ATOM 703 C CA . VAL A 1 86 ? 2.613 1.391 4.598 1.00 89.25 86 VAL A CA 1
ATOM 704 C C . VAL A 1 86 ? 1.187 0.986 4.258 1.00 89.25 86 VAL A C 1
ATOM 706 O O . VAL A 1 86 ? 0.796 1.015 3.094 1.00 89.25 86 VAL A O 1
ATOM 709 N N . THR A 1 87 ? 0.412 0.632 5.280 1.00 89.06 87 THR A N 1
ATOM 710 C CA . THR A 1 87 ? -0.986 0.209 5.152 1.00 89.06 87 THR A CA 1
ATOM 711 C C . THR A 1 87 ? -1.882 1.221 5.855 1.00 89.06 87 THR A C 1
ATOM 713 O O . THR A 1 87 ? -1.778 1.422 7.063 1.00 89.06 87 THR A O 1
ATOM 716 N N . ILE A 1 88 ? -2.773 1.857 5.106 1.00 89.50 88 ILE A N 1
ATOM 717 C CA . ILE A 1 88 ? -3.800 2.769 5.605 1.00 89.50 88 ILE A CA 1
ATOM 718 C C . ILE A 1 88 ? -5.111 1.996 5.609 1.00 89.50 88 ILE A C 1
ATOM 720 O O . ILE A 1 88 ? -5.499 1.435 4.585 1.00 89.50 88 ILE A O 1
ATOM 724 N N . ILE A 1 89 ? -5.780 1.963 6.755 1.00 87.62 89 ILE A N 1
ATOM 725 C CA . ILE A 1 89 ? -7.053 1.273 6.943 1.00 87.62 89 ILE A CA 1
ATOM 726 C C . ILE A 1 89 ? -8.080 2.281 7.441 1.00 87.62 89 ILE A C 1
ATOM 728 O O . ILE A 1 89 ? -7.844 2.958 8.447 1.00 87.62 89 ILE A O 1
ATOM 732 N N . LYS A 1 90 ? -9.228 2.330 6.770 1.00 87.12 90 LYS A N 1
ATOM 733 C CA . LYS A 1 90 ? -10.449 2.960 7.267 1.00 87.12 90 LYS A CA 1
ATOM 734 C C . LYS A 1 90 ? -11.514 1.895 7.456 1.00 87.12 90 LYS A C 1
ATOM 736 O O . LYS A 1 90 ? -11.768 1.108 6.551 1.00 87.12 90 LYS A O 1
ATOM 741 N N . ASN A 1 91 ? -12.138 1.894 8.623 1.00 83.38 91 ASN A N 1
ATOM 742 C CA . ASN A 1 91 ? -13.345 1.129 8.900 1.00 83.38 91 ASN A CA 1
ATOM 743 C C . ASN A 1 91 ? -14.310 1.978 9.743 1.00 83.38 91 ASN A C 1
ATOM 745 O O . ASN A 1 91 ? -14.018 3.130 10.067 1.00 83.38 91 ASN A O 1
ATOM 749 N N . ASN A 1 92 ? -15.442 1.397 10.136 1.00 75.25 92 ASN A N 1
ATOM 750 C CA . ASN A 1 92 ? -16.466 2.081 10.935 1.00 75.25 92 ASN A CA 1
ATOM 751 C C . ASN A 1 92 ? -16.001 2.522 12.340 1.00 75.25 92 ASN A C 1
ATOM 753 O O . ASN A 1 92 ? -16.710 3.277 12.999 1.00 75.25 92 ASN A O 1
ATOM 757 N N . LEU A 1 93 ? -14.853 2.038 12.827 1.00 71.94 93 LEU A N 1
ATOM 758 C CA . LEU A 1 93 ? -14.396 2.218 14.209 1.00 71.94 93 LEU A CA 1
ATOM 759 C C . LEU A 1 93 ? -13.145 3.104 14.339 1.00 71.94 93 LEU A C 1
ATOM 761 O O . LEU A 1 93 ? -12.936 3.696 15.398 1.00 71.94 93 LEU A O 1
ATOM 765 N N . ASP A 1 94 ? -12.280 3.161 13.323 1.00 72.62 94 ASP A N 1
ATOM 766 C CA . ASP A 1 94 ? -10.989 3.858 13.385 1.00 72.62 94 ASP A CA 1
ATOM 767 C C . ASP A 1 94 ? -10.422 4.101 11.973 1.00 72.62 94 ASP A C 1
ATOM 769 O O . ASP A 1 94 ? -10.485 3.229 11.100 1.00 72.62 94 ASP A O 1
ATOM 773 N N . ASN A 1 95 ? -9.772 5.252 11.774 1.00 79.31 95 ASN A N 1
ATOM 774 C CA . ASN A 1 95 ? -8.837 5.441 10.664 1.00 79.31 95 ASN A CA 1
ATOM 775 C C . ASN A 1 95 ? -7.418 5.275 11.214 1.00 79.31 95 ASN A C 1
ATOM 777 O O . ASN A 1 95 ? -7.011 5.959 12.160 1.00 79.31 95 ASN A O 1
ATOM 781 N N . SER A 1 96 ? -6.636 4.379 10.623 1.00 80.50 96 SER A N 1
ATOM 782 C CA . SER A 1 96 ? -5.305 4.071 11.137 1.00 80.50 96 SER A CA 1
ATOM 783 C C . SER A 1 96 ? -4.289 3.823 10.038 1.00 80.50 96 SER A C 1
ATOM 785 O O . SER A 1 96 ? -4.592 3.262 8.989 1.00 80.50 96 SER A O 1
ATOM 787 N N . ILE A 1 97 ? -3.056 4.229 10.316 1.00 81.25 97 ILE A N 1
ATOM 788 C CA . ILE A 1 97 ? -1.882 3.929 9.510 1.00 81.25 97 ILE A CA 1
ATOM 789 C C . ILE A 1 97 ? -1.045 2.909 10.264 1.00 81.25 97 ILE A C 1
ATOM 791 O O . ILE A 1 97 ? -0.706 3.099 11.435 1.00 81.25 97 ILE A O 1
ATOM 795 N N . TYR A 1 98 ? -0.662 1.855 9.560 1.00 78.69 98 TYR A N 1
ATOM 796 C CA . TYR A 1 98 ? 0.337 0.887 9.971 1.00 78.69 98 TYR A CA 1
ATOM 797 C C . TYR A 1 98 ? 1.564 1.080 9.103 1.00 78.69 98 TYR A C 1
ATOM 799 O O . TYR A 1 98 ? 1.540 0.821 7.901 1.00 78.69 98 TYR A O 1
ATOM 807 N N . LYS A 1 99 ? 2.642 1.551 9.723 1.00 73.00 99 LYS A N 1
ATOM 808 C CA . LYS A 1 99 ? 3.942 1.651 9.067 1.00 73.00 99 LYS A CA 1
ATOM 809 C C . LYS A 1 99 ? 4.824 0.512 9.530 1.00 73.00 99 LYS A C 1
ATOM 811 O O . LYS A 1 99 ? 5.022 0.339 10.736 1.00 73.00 99 LYS A O 1
ATOM 816 N N . PHE A 1 100 ? 5.361 -0.210 8.561 1.00 72.44 100 PHE A N 1
ATOM 817 C CA . PHE A 1 100 ? 6.378 -1.225 8.737 1.00 72.44 100 PHE A CA 1
ATOM 818 C C . PHE A 1 100 ? 7.658 -0.718 8.111 1.00 72.44 100 PHE A C 1
ATOM 820 O O . PHE A 1 100 ? 7.780 -0.596 6.892 1.00 72.44 100 PHE A O 1
ATOM 827 N N . ILE A 1 101 ? 8.609 -0.421 8.982 1.00 62.50 101 ILE A N 1
ATOM 828 C CA . ILE A 1 101 ? 9.972 -0.113 8.586 1.00 62.50 101 ILE A CA 1
ATOM 829 C C . ILE A 1 101 ? 10.812 -1.258 9.132 1.00 62.50 101 ILE A C 1
ATOM 831 O O . ILE A 1 101 ? 10.838 -1.504 10.346 1.00 62.50 101 ILE A O 1
ATOM 835 N N . LYS A 1 102 ? 11.453 -2.003 8.231 1.00 59.38 102 LYS A N 1
ATOM 836 C CA . LYS A 1 102 ? 12.526 -2.905 8.629 1.00 59.38 102 LYS A CA 1
ATOM 837 C C . LYS A 1 102 ? 13.668 -2.021 9.123 1.00 59.38 102 LYS A C 1
ATOM 839 O O . LYS A 1 102 ? 14.124 -1.147 8.401 1.00 59.38 102 LYS A O 1
ATOM 844 N N . VAL A 1 103 ? 14.060 -2.196 10.382 1.00 49.59 103 VAL A N 1
ATOM 845 C CA . VAL A 1 103 ? 15.218 -1.503 10.948 1.00 49.59 103 VAL A CA 1
ATOM 846 C C . VAL A 1 103 ? 16.346 -2.509 11.020 1.00 49.59 103 VAL A C 1
ATOM 848 O O . VAL A 1 103 ? 16.259 -3.495 11.767 1.00 49.59 103 VAL A O 1
ATOM 851 N N . ASP A 1 104 ? 17.397 -2.265 10.246 1.00 46.91 104 ASP A N 1
ATOM 852 C CA . ASP A 1 104 ? 18.598 -3.078 10.309 1.00 46.91 104 ASP A CA 1
ATOM 853 C C . ASP A 1 104 ? 19.388 -2.719 11.575 1.00 46.91 104 ASP A C 1
ATOM 855 O O . ASP A 1 104 ? 20.166 -1.770 11.644 1.00 46.91 104 ASP A O 1
ATOM 859 N N . SER A 1 105 ? 19.124 -3.460 12.650 1.00 42.56 105 SER A N 1
ATOM 860 C CA . SER A 1 105 ? 20.017 -3.497 13.804 1.00 42.56 105 SER A CA 1
ATOM 861 C C . SER A 1 105 ? 20.906 -4.722 13.636 1.00 42.56 105 SER A C 1
ATOM 863 O O . SER A 1 105 ? 20.374 -5.830 13.592 1.00 42.56 105 SER A O 1
ATOM 865 N N . PHE A 1 106 ? 22.224 -4.501 13.555 1.00 41.31 106 PHE A N 1
ATOM 866 C CA . PHE A 1 106 ? 23.357 -5.396 13.227 1.00 41.31 106 PHE A CA 1
ATOM 867 C C . PHE A 1 106 ? 23.334 -6.879 13.675 1.00 41.31 106 PHE A C 1
ATOM 869 O O . PHE A 1 106 ? 24.273 -7.612 13.380 1.00 41.31 106 PHE A O 1
ATOM 876 N N . LYS A 1 107 ? 22.323 -7.364 14.405 1.00 42.66 107 LYS A N 1
ATOM 877 C CA . LYS A 1 107 ? 22.201 -8.763 14.848 1.00 42.66 107 LYS A CA 1
ATOM 878 C C . LYS A 1 107 ? 20.787 -9.357 14.795 1.00 42.66 107 LYS A C 1
ATOM 880 O O . LYS A 1 107 ? 20.653 -10.560 15.007 1.00 42.66 107 LYS A O 1
ATOM 885 N N . LYS A 1 108 ? 19.727 -8.574 14.550 1.00 43.00 108 LYS A N 1
ATOM 886 C CA . LYS A 1 108 ? 18.340 -9.074 14.467 1.00 43.00 108 LYS A CA 1
ATOM 887 C C . LYS A 1 108 ? 17.514 -8.189 13.537 1.00 43.00 108 LYS A C 1
ATOM 889 O O . LYS A 1 108 ? 17.380 -6.995 13.797 1.00 43.00 108 LYS A O 1
ATOM 894 N N . ARG A 1 109 ? 16.886 -8.803 12.526 1.00 51.75 109 ARG A N 1
ATOM 895 C CA . ARG A 1 109 ? 15.819 -8.185 11.725 1.00 51.75 109 ARG A CA 1
ATOM 896 C C . ARG A 1 109 ? 14.702 -7.757 12.685 1.00 51.75 109 ARG A C 1
ATOM 898 O O . ARG A 1 109 ? 13.976 -8.607 13.202 1.00 51.75 109 ARG A O 1
ATOM 905 N N . ARG A 1 110 ? 14.606 -6.464 13.003 1.00 51.50 110 ARG A N 1
ATOM 906 C CA . ARG A 1 110 ? 13.530 -5.921 13.840 1.00 51.50 110 ARG A CA 1
ATOM 907 C C . ARG A 1 110 ? 12.554 -5.181 12.940 1.00 51.50 110 ARG A C 1
ATOM 909 O O . ARG A 1 110 ? 12.889 -4.175 12.328 1.00 51.50 110 ARG A O 1
ATOM 916 N N . ILE A 1 111 ? 11.337 -5.706 12.880 1.00 58.62 111 ILE A N 1
ATOM 917 C CA . ILE A 1 111 ? 10.206 -5.053 12.232 1.00 58.62 111 ILE A CA 1
ATOM 918 C C . ILE A 1 111 ? 9.612 -4.088 13.261 1.00 58.62 111 ILE A C 1
ATOM 920 O O . ILE A 1 111 ? 9.105 -4.529 14.298 1.00 58.62 111 ILE A O 1
ATOM 924 N N . LEU A 1 112 ? 9.698 -2.780 13.011 1.00 63.09 112 LEU A N 1
ATOM 925 C CA . LEU A 1 112 ? 8.961 -1.798 13.803 1.00 63.09 112 LEU A CA 1
ATOM 926 C C . LEU A 1 112 ? 7.601 -1.577 13.152 1.00 63.09 112 LEU A C 1
ATOM 928 O O . LEU A 1 112 ? 7.513 -1.008 12.067 1.00 63.09 112 LEU A O 1
ATOM 932 N N . LYS A 1 113 ? 6.545 -2.022 13.839 1.00 66.88 113 LYS A N 1
ATOM 933 C CA . LYS A 1 113 ? 5.163 -1.695 13.493 1.00 66.88 113 LYS A CA 1
ATOM 934 C C . LYS A 1 113 ? 4.738 -0.481 14.309 1.00 66.88 113 LYS A C 1
ATOM 936 O O . LYS A 1 113 ? 4.576 -0.583 15.526 1.00 66.88 113 LYS A O 1
ATOM 941 N N . LYS A 1 114 ? 4.547 0.660 13.651 1.00 74.19 114 LYS A N 1
ATOM 942 C CA . LYS A 1 114 ? 3.953 1.847 14.276 1.00 74.19 114 LYS A CA 1
ATOM 943 C C . LYS A 1 114 ? 2.495 1.943 13.840 1.00 74.19 114 LYS A C 1
ATOM 945 O O . LYS A 1 114 ? 2.229 2.037 12.644 1.00 74.19 114 LYS A O 1
ATOM 950 N N . LYS A 1 115 ? 1.569 1.917 14.804 1.00 82.06 115 LYS A N 1
ATOM 951 C CA . LYS A 1 115 ? 0.178 2.327 14.583 1.00 82.06 115 LYS A CA 1
ATOM 952 C C . LYS A 1 115 ? 0.069 3.820 14.861 1.00 82.06 115 LYS A C 1
ATOM 954 O O . LYS A 1 115 ? 0.447 4.264 15.943 1.00 82.06 115 LYS A O 1
ATOM 959 N N . ILE A 1 116 ? -0.467 4.567 13.909 1.00 84.50 116 ILE A N 1
ATOM 960 C CA . ILE A 1 116 ? -0.807 5.979 14.072 1.00 84.50 116 ILE A CA 1
ATOM 961 C C . ILE A 1 116 ? -2.290 6.126 13.754 1.00 84.50 116 ILE A C 1
ATOM 963 O O . ILE A 1 116 ? -2.750 5.623 12.731 1.00 84.50 116 ILE A O 1
ATOM 967 N N . LYS A 1 117 ? -3.049 6.764 14.644 1.00 85.81 117 LYS A N 1
ATOM 968 C CA . LYS A 1 117 ? -4.416 7.178 14.322 1.00 85.81 117 LYS A CA 1
ATOM 969 C C . LYS A 1 117 ? -4.352 8.439 13.479 1.00 85.81 117 LYS A C 1
ATOM 971 O O . LYS A 1 117 ? -3.564 9.323 13.800 1.00 85.81 117 LYS A O 1
ATOM 976 N N . ILE A 1 118 ? -5.193 8.516 12.458 1.00 85.31 118 ILE A N 1
ATOM 977 C CA . ILE A 1 118 ? -5.331 9.717 11.633 1.00 85.31 118 ILE A CA 1
ATOM 978 C C . ILE A 1 118 ? -6.752 10.249 11.711 1.00 85.31 118 ILE A C 1
ATOM 980 O O . ILE A 1 118 ? -7.712 9.497 11.886 1.00 85.31 118 ILE A O 1
ATOM 984 N N . SER A 1 119 ? -6.885 11.561 11.590 1.00 86.56 119 SER A N 1
ATOM 985 C CA . SER A 1 119 ? -8.185 12.218 11.534 1.00 86.56 119 SER A CA 1
ATOM 986 C C . SER A 1 119 ? -8.933 11.871 10.242 1.00 86.56 119 SER A C 1
ATOM 988 O O . SER A 1 119 ? -8.338 11.524 9.216 1.00 86.56 119 SER A O 1
ATOM 990 N N . ASP A 1 120 ? -10.259 12.017 10.260 1.00 85.56 120 ASP A N 1
ATOM 991 C CA . ASP A 1 120 ? -11.070 11.908 9.041 1.00 85.56 120 ASP A CA 1
ATOM 992 C C . ASP A 1 120 ? -10.657 12.927 7.974 1.00 85.56 120 ASP A C 1
ATOM 994 O O . ASP A 1 120 ? -10.724 12.626 6.784 1.00 85.56 120 ASP A O 1
ATOM 998 N N . LEU A 1 121 ? -10.195 14.115 8.382 1.00 89.06 121 LEU A N 1
ATOM 999 C CA . LEU A 1 121 ? -9.714 15.145 7.463 1.00 89.06 121 LEU A CA 1
ATOM 1000 C C . LEU A 1 121 ? -8.433 14.705 6.745 1.00 89.06 121 LEU A C 1
ATOM 1002 O O . LEU A 1 121 ? -8.350 14.819 5.524 1.00 89.06 121 LEU A O 1
ATOM 1006 N N . GLU A 1 122 ? -7.456 14.165 7.475 1.00 88.94 122 GLU A N 1
ATOM 1007 C CA . GLU A 1 122 ? -6.220 13.634 6.885 1.00 88.94 122 GLU A CA 1
ATOM 1008 C C . GLU A 1 122 ? -6.514 12.483 5.923 1.00 88.94 122 GLU A C 1
ATOM 1010 O O . GLU A 1 122 ? -6.001 12.464 4.803 1.00 88.94 122 GLU A O 1
ATOM 1015 N N . PHE A 1 123 ? -7.403 11.566 6.315 1.00 89.06 123 PHE A N 1
ATOM 1016 C CA . PHE A 1 123 ? -7.829 10.474 5.445 1.00 89.06 123 PHE A CA 1
ATOM 1017 C C . PHE A 1 123 ? -8.561 10.981 4.189 1.00 89.06 123 PHE A C 1
ATOM 1019 O O . PHE A 1 123 ? -8.302 10.517 3.074 1.00 89.06 123 PHE A O 1
ATOM 1026 N N . LYS A 1 124 ? -9.459 11.962 4.337 1.00 88.88 124 LYS A N 1
ATOM 1027 C CA . LYS A 1 124 ? -10.172 12.583 3.212 1.00 88.88 124 LYS A CA 1
ATOM 1028 C C . LYS A 1 124 ? -9.207 13.286 2.258 1.00 88.88 124 LYS A C 1
ATOM 1030 O O . LYS A 1 124 ? -9.356 13.154 1.045 1.00 88.88 124 LYS A O 1
ATOM 1035 N N . ASN A 1 125 ? -8.206 13.990 2.781 1.00 89.69 125 ASN A N 1
ATOM 1036 C CA . ASN A 1 125 ? -7.177 14.642 1.970 1.00 89.69 125 ASN A CA 1
ATOM 1037 C C . ASN A 1 125 ? -6.336 13.610 1.210 1.00 89.69 125 ASN A C 1
ATOM 1039 O O . ASN A 1 125 ? -6.141 13.747 0.002 1.00 89.69 125 ASN A O 1
ATOM 1043 N N . PHE A 1 126 ? -5.909 12.540 1.889 1.00 90.50 126 PHE A N 1
ATOM 1044 C CA . PHE A 1 126 ? -5.194 11.429 1.262 1.00 90.50 126 PHE A CA 1
ATOM 1045 C C . PHE A 1 126 ? -5.997 10.816 0.108 1.00 90.50 126 PHE A C 1
ATOM 1047 O O . PHE A 1 126 ? -5.505 10.739 -1.016 1.00 90.50 126 PHE A O 1
ATOM 1054 N N . THR A 1 127 ? -7.251 10.434 0.359 1.00 89.50 127 THR A N 1
ATOM 1055 C CA . THR A 1 127 ? -8.098 9.786 -0.653 1.00 89.50 127 THR A CA 1
ATOM 1056 C C . THR A 1 127 ? -8.500 10.726 -1.785 1.00 89.50 127 THR A C 1
ATOM 1058 O O . THR A 1 127 ? -8.599 10.277 -2.922 1.00 89.50 127 THR A O 1
ATOM 1061 N N . SER A 1 128 ? -8.687 12.022 -1.526 1.00 88.38 128 SER A N 1
ATOM 1062 C CA . SER A 1 128 ? -8.968 13.012 -2.579 1.00 88.38 128 SER A CA 1
ATOM 1063 C C . SER A 1 128 ? -7.782 13.155 -3.531 1.00 88.38 128 SER A C 1
ATOM 1065 O O . SER A 1 128 ? -7.959 13.095 -4.748 1.00 88.38 128 SER A O 1
ATOM 1067 N N . ASN A 1 129 ? -6.567 13.249 -2.981 1.00 86.44 129 ASN A N 1
ATOM 1068 C CA . ASN A 1 129 ? -5.348 13.252 -3.781 1.00 86.44 129 ASN A CA 1
ATOM 1069 C C . ASN A 1 129 ? -5.198 11.933 -4.538 1.00 86.44 129 ASN A C 1
ATOM 1071 O O . ASN A 1 129 ? -4.904 11.954 -5.727 1.00 86.44 129 ASN A O 1
ATOM 1075 N N . LEU A 1 130 ? -5.471 10.795 -3.898 1.00 86.38 130 LEU A N 1
ATOM 1076 C CA . LEU A 1 130 ? -5.369 9.490 -4.540 1.00 86.38 130 LEU A CA 1
ATOM 1077 C C . LEU A 1 130 ? -6.383 9.309 -5.690 1.00 86.38 130 LEU A C 1
ATOM 1079 O O . LEU A 1 130 ? -6.010 8.824 -6.750 1.00 86.38 130 LEU A O 1
ATOM 1083 N N . ASN A 1 131 ? -7.635 9.741 -5.520 1.00 81.12 131 ASN A N 1
ATOM 1084 C CA . ASN A 1 131 ? -8.668 9.667 -6.562 1.00 81.12 131 ASN A CA 1
ATOM 1085 C C . ASN A 1 131 ? -8.379 10.599 -7.751 1.00 81.12 131 ASN A C 1
ATOM 1087 O O . ASN A 1 131 ? -8.909 10.378 -8.837 1.00 81.12 131 ASN A O 1
ATOM 1091 N N . SER A 1 132 ? -7.561 11.642 -7.562 1.00 73.81 132 SER A N 1
ATOM 1092 C CA . SER A 1 132 ? -7.103 12.489 -8.673 1.00 73.81 132 SER A CA 1
ATOM 1093 C C . SER A 1 132 ? -6.175 11.740 -9.637 1.00 73.81 132 SER A C 1
ATOM 1095 O O . SER A 1 132 ? -6.045 12.114 -10.804 1.00 73.81 132 SER A O 1
ATOM 1097 N N . PHE A 1 133 ? -5.566 10.644 -9.175 1.00 72.38 133 PHE A N 1
ATOM 1098 C CA . PHE A 1 133 ? -4.940 9.666 -10.047 1.00 72.38 133 PHE A CA 1
ATOM 1099 C C . PHE A 1 133 ? -6.056 8.766 -10.571 1.00 72.38 133 PHE A C 1
ATOM 1101 O O . PHE A 1 133 ? -6.737 8.105 -9.793 1.00 72.38 133 PHE A O 1
ATOM 1108 N N . ASP A 1 134 ? -6.268 8.749 -11.884 1.00 74.75 134 ASP A N 1
ATOM 1109 C CA . ASP A 1 134 ? -7.229 7.857 -12.534 1.00 74.75 134 ASP A CA 1
ATOM 1110 C C . ASP A 1 134 ? -6.780 6.393 -12.387 1.00 74.75 134 ASP A C 1
ATOM 1112 O O . ASP A 1 134 ? -6.194 5.801 -13.290 1.00 74.75 134 ASP A O 1
ATOM 1116 N N . ILE A 1 135 ? -7.002 5.829 -11.198 1.00 73.25 135 ILE A N 1
ATOM 1117 C CA . ILE A 1 135 ? -6.593 4.482 -10.791 1.00 73.25 135 ILE A CA 1
ATOM 1118 C C . ILE A 1 135 ? -7.209 3.434 -11.715 1.00 73.25 135 ILE A C 1
ATOM 1120 O O . ILE A 1 135 ? -6.587 2.407 -11.969 1.00 73.25 135 ILE A O 1
ATOM 1124 N N . GLN A 1 136 ? -8.418 3.682 -12.223 1.00 74.25 136 GLN A N 1
ATOM 1125 C CA . GLN A 1 136 ? -9.120 2.724 -13.072 1.00 74.25 136 GLN A CA 1
ATOM 1126 C C . GLN A 1 136 ? -8.405 2.538 -14.411 1.00 74.25 136 GLN A C 1
ATOM 1128 O O . GLN A 1 136 ? -8.250 1.402 -14.857 1.00 74.25 136 GLN A O 1
ATOM 1133 N N . ASN A 1 137 ? -7.918 3.631 -15.005 1.00 78.12 137 ASN A N 1
ATOM 1134 C CA . ASN A 1 137 ? -7.211 3.597 -16.287 1.00 78.12 137 ASN A CA 1
ATOM 1135 C C . ASN A 1 137 ? -5.681 3.603 -16.141 1.00 78.12 137 ASN A C 1
ATOM 1137 O O . ASN A 1 137 ? -4.955 3.593 -17.139 1.00 78.12 137 ASN A O 1
ATOM 1141 N N . PHE A 1 138 ? -5.159 3.626 -14.913 1.00 80.94 138 PHE A N 1
ATOM 1142 C CA . PHE A 1 138 ? -3.724 3.609 -14.679 1.00 80.94 138 PHE A CA 1
ATOM 1143 C C . PHE A 1 138 ? -3.136 2.254 -15.109 1.00 80.94 138 PHE A C 1
ATOM 1145 O O . PHE A 1 138 ? -3.667 1.211 -14.718 1.00 80.94 138 PHE A O 1
ATOM 1152 N N . PRO A 1 139 ? -2.030 2.216 -15.881 1.00 81.56 139 PRO A N 1
ATOM 1153 C CA . PRO A 1 139 ? -1.457 0.947 -16.319 1.00 81.56 139 PRO A CA 1
ATOM 1154 C C . PRO A 1 139 ? -1.157 0.053 -15.111 1.00 81.56 139 PRO A C 1
ATOM 1156 O O . PRO A 1 139 ? -0.501 0.484 -14.165 1.00 81.56 139 PRO A O 1
ATOM 1159 N N . LYS A 1 140 ? -1.630 -1.194 -15.097 1.00 79.88 140 LYS A N 1
ATOM 1160 C CA . LYS A 1 140 ? -1.439 -2.074 -13.928 1.00 79.88 140 LYS A CA 1
ATOM 1161 C C . LYS A 1 140 ? 0.013 -2.491 -13.727 1.00 79.88 140 LYS A C 1
ATOM 1163 O O . LYS A 1 140 ? 0.432 -2.736 -12.602 1.00 79.88 140 LYS A O 1
ATOM 1168 N N . ASN A 1 141 ? 0.796 -2.510 -14.797 1.00 74.12 141 ASN A N 1
ATOM 1169 C CA . ASN A 1 141 ? 2.191 -2.897 -14.747 1.00 74.12 141 ASN A CA 1
ATOM 1170 C C . ASN A 1 141 ? 3.043 -1.985 -15.628 1.00 74.12 141 ASN A C 1
ATOM 1172 O O . ASN A 1 141 ? 2.597 -1.576 -16.700 1.00 74.12 141 ASN A O 1
ATOM 1176 N N . ASN A 1 142 ? 4.254 -1.689 -15.170 1.00 70.44 142 ASN A N 1
ATOM 1177 C CA . ASN A 1 142 ? 5.307 -1.147 -16.011 1.00 70.44 142 ASN A CA 1
ATOM 1178 C C . ASN A 1 142 ? 6.575 -1.978 -15.797 1.00 70.44 142 ASN A C 1
ATOM 1180 O O . ASN A 1 142 ? 7.229 -1.871 -14.754 1.00 70.44 142 ASN A O 1
ATOM 1184 N N . PHE A 1 143 ? 6.899 -2.809 -16.786 1.00 61.47 143 PHE A N 1
ATOM 1185 C CA . PHE A 1 143 ? 8.174 -3.505 -16.858 1.00 61.47 143 PHE A CA 1
ATOM 1186 C C . PHE A 1 143 ? 9.185 -2.571 -17.521 1.00 61.47 143 PHE A C 1
ATOM 1188 O O . PHE A 1 143 ? 9.473 -2.686 -18.710 1.00 61.47 143 PHE A O 1
ATOM 1195 N N . ASN A 1 144 ? 9.718 -1.618 -16.766 1.00 59.25 144 ASN A N 1
ATOM 1196 C CA . ASN A 1 144 ? 10.972 -1.008 -17.185 1.00 59.25 144 ASN A CA 1
ATOM 1197 C C . ASN A 1 144 ? 12.057 -2.095 -17.033 1.00 59.25 144 ASN A C 1
ATOM 1199 O O . ASN A 1 144 ? 12.162 -2.691 -15.960 1.00 59.25 144 ASN A O 1
ATOM 1203 N N . ASN A 1 145 ? 12.847 -2.361 -18.081 1.00 55.22 145 ASN A N 1
ATOM 1204 C CA . ASN A 1 145 ? 13.946 -3.353 -18.100 1.00 55.22 145 ASN A CA 1
ATOM 1205 C C . ASN A 1 145 ? 15.163 -2.928 -17.248 1.00 55.22 145 ASN A C 1
ATOM 1207 O O . ASN A 1 145 ? 16.306 -3.236 -17.577 1.00 55.22 145 ASN A O 1
ATOM 1211 N N . VAL A 1 146 ? 14.941 -2.147 -16.193 1.00 57.62 146 VAL A N 1
ATOM 1212 C CA . VAL A 1 146 ? 16.000 -1.705 -15.291 1.00 57.62 146 VAL A CA 1
ATOM 1213 C C . VAL A 1 146 ? 16.064 -2.717 -14.152 1.00 57.62 146 VAL A C 1
ATOM 1215 O O . VAL A 1 146 ? 15.241 -2.672 -13.238 1.00 57.62 146 VAL A O 1
ATOM 1218 N N . ASP A 1 147 ? 17.025 -3.638 -14.244 1.00 54.44 147 ASP A N 1
ATOM 1219 C CA . ASP A 1 147 ? 17.258 -4.709 -13.260 1.00 54.44 147 ASP A CA 1
ATOM 1220 C C . ASP A 1 147 ? 17.730 -4.180 -11.891 1.00 54.44 147 ASP A C 1
ATOM 1222 O O . ASP A 1 147 ? 17.593 -4.856 -10.869 1.00 54.44 147 ASP A O 1
ATOM 1226 N N . ASP A 1 148 ? 18.190 -2.927 -11.842 1.00 57.25 148 ASP A N 1
ATOM 1227 C CA . ASP A 1 148 ? 18.680 -2.273 -10.634 1.00 57.25 148 ASP A CA 1
ATOM 1228 C C . ASP A 1 148 ? 17.646 -1.276 -10.092 1.00 57.25 148 ASP A C 1
ATOM 1230 O O . ASP A 1 148 ? 17.446 -0.189 -10.643 1.00 57.25 148 ASP A O 1
ATOM 1234 N N . GLY A 1 149 ? 16.968 -1.613 -8.989 1.00 73.00 149 GLY A N 1
ATOM 1235 C CA . GLY A 1 149 ? 16.115 -0.634 -8.315 1.00 73.00 149 GLY A CA 1
ATOM 1236 C C . GLY A 1 149 ? 15.137 -1.164 -7.273 1.00 73.00 149 GLY A C 1
ATOM 1237 O O . GLY A 1 149 ? 15.267 -2.260 -6.729 1.00 73.00 149 GLY A O 1
ATOM 1238 N N . ILE A 1 150 ? 14.153 -0.315 -6.976 1.00 81.12 150 ILE A N 1
ATOM 1239 C CA . ILE A 1 150 ? 13.053 -0.584 -6.049 1.00 81.12 150 ILE A CA 1
ATOM 1240 C C . ILE A 1 150 ? 11.822 -0.977 -6.863 1.00 81.12 150 ILE A C 1
ATOM 1242 O O . ILE A 1 150 ? 11.418 -0.247 -7.775 1.00 81.12 150 ILE A O 1
ATOM 1246 N N . GLN A 1 151 ? 11.204 -2.100 -6.514 1.00 85.62 151 GLN A N 1
ATOM 1247 C CA . GLN A 1 151 ? 9.891 -2.481 -7.015 1.00 85.62 151 GLN A CA 1
ATOM 1248 C C . GLN A 1 151 ? 8.820 -2.040 -6.020 1.00 85.62 151 GLN A C 1
ATOM 1250 O O . GLN A 1 151 ? 8.945 -2.247 -4.812 1.00 85.62 151 GLN A O 1
ATOM 1255 N N . TYR A 1 152 ? 7.752 -1.442 -6.528 1.00 88.38 152 TYR A N 1
ATOM 1256 C CA . TYR A 1 152 ? 6.615 -1.013 -5.727 1.00 88.38 152 TYR A CA 1
ATOM 1257 C C . TYR A 1 152 ? 5.366 -1.786 -6.119 1.00 88.38 152 TYR A C 1
ATOM 1259 O O . TYR A 1 152 ? 5.087 -1.958 -7.305 1.00 88.38 152 TYR 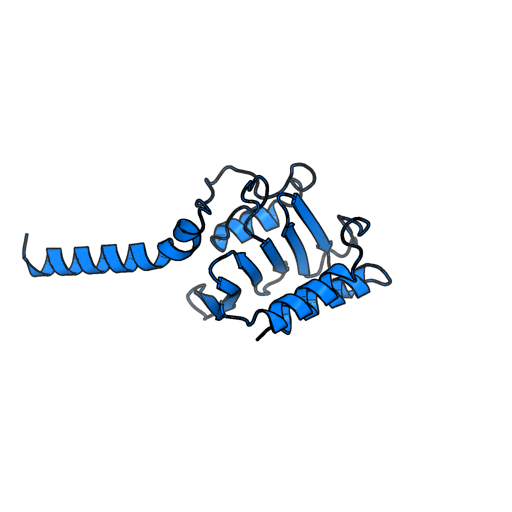A O 1
ATOM 1267 N N . LEU A 1 153 ? 4.593 -2.175 -5.114 1.00 89.88 153 LEU A N 1
ATOM 1268 C CA . LEU A 1 153 ? 3.255 -2.726 -5.238 1.00 89.88 153 LEU A CA 1
ATOM 1269 C C . LEU A 1 153 ? 2.294 -1.797 -4.494 1.00 89.88 153 LEU A C 1
ATOM 1271 O O . LEU A 1 153 ? 2.401 -1.620 -3.281 1.00 89.88 153 LEU A O 1
ATOM 1275 N N . LEU A 1 154 ? 1.362 -1.203 -5.232 1.00 92.12 154 LEU A N 1
ATOM 1276 C CA . LEU A 1 154 ? 0.238 -0.457 -4.686 1.00 92.12 154 LEU A CA 1
ATOM 1277 C C . LEU A 1 154 ? -1.006 -1.334 -4.757 1.00 92.12 154 LEU A C 1
ATOM 1279 O O . LEU A 1 154 ? -1.419 -1.732 -5.843 1.00 92.12 154 LEU A O 1
ATOM 1283 N N . GLU A 1 155 ? -1.623 -1.583 -3.614 1.00 92.88 155 GLU A N 1
ATOM 1284 C CA . GLU A 1 155 ? -2.877 -2.313 -3.491 1.00 92.88 155 GLU A CA 1
ATOM 1285 C C . GLU A 1 155 ? -3.954 -1.402 -2.922 1.00 92.88 155 GLU A C 1
ATOM 1287 O O . GLU A 1 155 ? -3.736 -0.667 -1.956 1.00 92.88 155 GLU A O 1
ATOM 1292 N N . ILE A 1 156 ? -5.129 -1.458 -3.534 1.00 92.81 156 ILE A N 1
ATOM 1293 C CA . ILE A 1 156 ? -6.285 -0.655 -3.165 1.00 92.81 156 ILE A CA 1
ATOM 1294 C C . ILE A 1 156 ? -7.469 -1.598 -3.047 1.00 92.81 156 ILE A C 1
ATOM 1296 O O . ILE A 1 156 ? -7.841 -2.263 -4.011 1.00 92.81 156 ILE A O 1
ATOM 1300 N N . TYR A 1 157 ? -8.067 -1.630 -1.867 1.00 92.00 157 TYR A N 1
ATOM 1301 C CA . TYR A 1 157 ? -9.332 -2.284 -1.606 1.00 92.00 157 TYR A CA 1
ATOM 1302 C C . TYR A 1 157 ? -10.343 -1.233 -1.156 1.00 92.00 157 TYR A C 1
ATOM 1304 O O . TYR A 1 157 ? -10.153 -0.581 -0.130 1.00 92.00 157 TYR A O 1
ATOM 1312 N N . LYS A 1 158 ? -11.397 -1.036 -1.944 1.00 89.50 158 LYS A N 1
ATOM 1313 C CA . LYS A 1 158 ? -12.414 -0.011 -1.694 1.00 89.50 158 LYS A CA 1
ATOM 1314 C C . LYS A 1 158 ? -13.749 -0.451 -2.273 1.00 89.50 158 LYS A C 1
ATOM 1316 O O . LYS A 1 158 ? -13.796 -0.889 -3.422 1.00 89.50 158 LYS A O 1
ATOM 1321 N N . ASN A 1 159 ? -14.829 -0.290 -1.509 1.00 87.19 159 ASN A N 1
ATOM 1322 C CA . ASN A 1 159 ? -16.195 -0.623 -1.933 1.00 87.19 159 ASN A CA 1
ATOM 1323 C C . ASN A 1 159 ? -16.300 -2.057 -2.491 1.00 87.19 159 ASN A C 1
ATOM 1325 O O . ASN A 1 159 ? -16.817 -2.263 -3.590 1.00 87.19 159 ASN A O 1
ATOM 1329 N N . GLY A 1 160 ? -15.697 -3.028 -1.798 1.00 85.94 160 GLY A N 1
ATOM 1330 C CA . GLY A 1 160 ? -15.694 -4.434 -2.222 1.00 85.94 160 GLY A CA 1
ATOM 1331 C C . GLY A 1 160 ? -14.816 -4.756 -3.439 1.00 85.94 160 GLY A C 1
ATOM 1332 O O . GLY A 1 160 ? -14.819 -5.891 -3.912 1.00 85.94 160 GLY A O 1
ATOM 1333 N N . LYS A 1 161 ? -14.065 -3.785 -3.979 1.00 88.81 161 LYS A N 1
ATOM 1334 C CA . LYS A 1 161 ? -13.234 -3.960 -5.179 1.00 88.81 161 LYS A CA 1
ATOM 1335 C C . LYS A 1 161 ? -11.753 -3.889 -4.841 1.00 88.81 161 LYS A C 1
ATOM 1337 O O . LYS A 1 161 ? -11.314 -2.959 -4.171 1.00 88.81 161 LYS A O 1
ATOM 1342 N N . TYR A 1 162 ? -10.992 -4.848 -5.365 1.00 89.50 162 TYR A N 1
ATOM 1343 C CA . TYR A 1 162 ? -9.536 -4.909 -5.261 1.00 89.50 162 TYR A CA 1
ATOM 1344 C C . TYR A 1 162 ? -8.868 -4.478 -6.572 1.00 89.50 162 TYR A C 1
ATOM 1346 O O . TYR A 1 162 ? -9.241 -4.948 -7.648 1.00 89.50 162 TYR A O 1
ATOM 1354 N N . SER A 1 163 ? -7.833 -3.650 -6.458 1.00 90.19 163 SER A N 1
ATOM 1355 C CA . SER A 1 163 ? -6.943 -3.245 -7.545 1.00 90.19 163 SER A CA 1
ATOM 1356 C C . SER A 1 163 ? -5.492 -3.321 -7.081 1.00 90.19 163 SER A C 1
ATOM 1358 O O . SER A 1 163 ? -5.181 -2.938 -5.954 1.00 90.19 163 SER A O 1
ATOM 1360 N N . ALA A 1 164 ? -4.598 -3.762 -7.965 1.00 89.81 164 ALA A N 1
ATOM 1361 C CA . ALA A 1 164 ? -3.162 -3.799 -7.719 1.00 89.81 164 ALA A CA 1
ATOM 1362 C C . ALA A 1 164 ? -2.383 -3.193 -8.888 1.00 89.81 164 A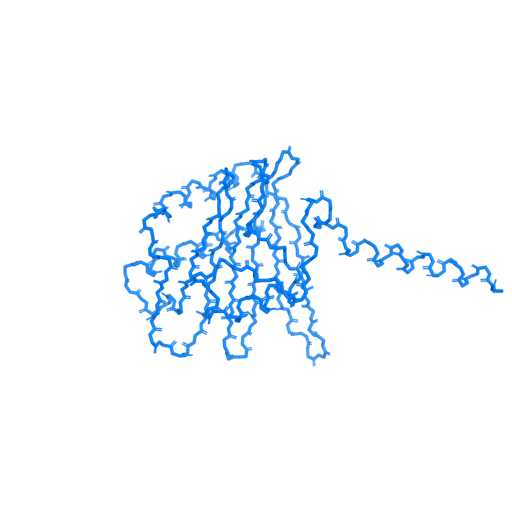LA A C 1
ATOM 1364 O O . ALA A 1 164 ? -2.762 -3.357 -10.052 1.00 89.81 164 ALA A O 1
ATOM 1365 N N . PHE A 1 165 ? -1.291 -2.505 -8.561 1.00 88.56 165 PHE A N 1
ATOM 1366 C CA . PHE A 1 165 ? -0.398 -1.857 -9.514 1.00 88.56 165 PHE A CA 1
ATOM 1367 C C . PHE A 1 165 ? 1.046 -2.141 -9.131 1.00 88.56 165 PHE A C 1
ATOM 1369 O O . PHE A 1 165 ? 1.446 -1.878 -7.998 1.00 88.56 165 PHE A O 1
ATOM 1376 N N . ILE A 1 166 ? 1.830 -2.628 -10.088 1.00 87.00 166 ILE A N 1
ATOM 1377 C CA . ILE A 1 166 ? 3.256 -2.893 -9.908 1.00 87.00 166 ILE A CA 1
ATOM 1378 C C . ILE A 1 166 ? 4.062 -1.901 -10.742 1.00 87.00 166 ILE A C 1
ATOM 1380 O O . ILE A 1 166 ? 3.723 -1.608 -11.897 1.00 87.00 166 ILE A O 1
ATOM 1384 N N . ARG A 1 167 ? 5.116 -1.349 -10.141 1.00 85.44 167 ARG A N 1
ATOM 1385 C CA . ARG A 1 167 ? 6.075 -0.466 -10.808 1.00 85.44 167 ARG A CA 1
ATOM 1386 C C . ARG A 1 167 ? 7.500 -0.845 -10.465 1.00 85.44 167 ARG A C 1
ATOM 1388 O O . ARG A 1 167 ? 7.900 -0.771 -9.305 1.00 85.44 167 ARG A O 1
ATOM 1395 N N . ASN A 1 168 ? 8.268 -1.157 -11.502 1.00 81.12 168 ASN A N 1
ATOM 1396 C CA . ASN A 1 168 ? 9.701 -1.365 -11.392 1.00 81.12 168 ASN A CA 1
ATOM 1397 C C . ASN A 1 168 ? 10.413 -0.034 -11.602 1.00 81.12 168 ASN A C 1
ATOM 1399 O O . ASN A 1 168 ? 10.283 0.587 -12.656 1.00 81.12 168 ASN A O 1
ATOM 1403 N N . ASN A 1 169 ? 11.148 0.400 -10.582 1.00 76.56 169 ASN A N 1
ATOM 1404 C CA . ASN A 1 169 ? 11.994 1.585 -10.615 1.00 76.56 169 ASN A CA 1
ATOM 1405 C C . ASN A 1 169 ? 11.323 2.838 -11.239 1.00 76.56 169 ASN A C 1
ATOM 1407 O O . ASN A 1 169 ? 11.831 3.399 -12.218 1.00 76.56 169 ASN A O 1
ATOM 1411 N N . PRO A 1 170 ? 10.196 3.329 -10.673 1.00 73.62 170 PRO A N 1
ATOM 1412 C CA . PRO A 1 170 ? 9.485 4.496 -11.207 1.00 73.62 170 PRO A CA 1
ATOM 1413 C C . PRO A 1 170 ? 10.316 5.793 -11.148 1.00 73.62 170 PRO A C 1
ATOM 1415 O O . PRO A 1 170 ? 9.943 6.797 -11.741 1.00 73.62 170 PRO A O 1
ATOM 1418 N N . GLN A 1 171 ? 11.459 5.792 -10.455 1.00 69.94 171 GLN A N 1
ATOM 1419 C CA . GLN A 1 171 ? 12.368 6.939 -10.363 1.00 69.94 171 GLN A CA 1
ATOM 1420 C C . GLN A 1 171 ? 13.052 7.274 -11.699 1.00 69.94 171 GLN A C 1
ATOM 1422 O O . GLN A 1 171 ? 13.535 8.389 -11.872 1.00 69.94 171 GLN A O 1
ATOM 1427 N N . THR A 1 172 ? 13.066 6.334 -12.649 1.00 65.75 172 THR A N 1
ATOM 1428 C CA . THR A 1 172 ? 13.691 6.504 -13.972 1.00 65.75 172 THR A CA 1
ATOM 1429 C C . THR A 1 172 ? 12.742 7.053 -15.048 1.00 65.75 172 THR A C 1
ATOM 1431 O O . THR A 1 172 ? 13.195 7.429 -16.130 1.00 65.75 172 THR A O 1
ATOM 1434 N N . GLY A 1 173 ? 11.429 7.104 -14.791 1.00 60.25 173 GLY A N 1
ATOM 1435 C CA . GLY A 1 173 ? 10.418 7.232 -15.845 1.00 60.25 173 GLY A CA 1
ATOM 1436 C C . GLY A 1 173 ? 9.842 8.636 -16.084 1.00 60.25 173 GLY A C 1
ATOM 1437 O O . GLY A 1 173 ? 9.692 9.453 -15.177 1.00 60.25 173 GLY A O 1
ATOM 1438 N N . LYS A 1 174 ? 9.433 8.890 -17.337 1.00 62.56 174 LYS A N 1
ATOM 1439 C CA . LYS A 1 174 ? 8.560 10.011 -17.748 1.00 62.56 174 LYS A CA 1
ATOM 1440 C C . LYS A 1 174 ? 7.082 9.575 -17.682 1.00 62.56 174 LYS A C 1
ATOM 1442 O O . LYS A 1 174 ? 6.773 8.389 -17.747 1.00 62.56 174 LYS A O 1
ATOM 1447 N N . ASN A 1 175 ? 6.142 10.521 -17.621 1.00 70.31 175 ASN A N 1
ATOM 1448 C CA . ASN A 1 175 ? 4.686 10.279 -17.666 1.00 70.31 175 ASN A CA 1
ATOM 1449 C C . ASN A 1 175 ? 4.108 9.492 -16.464 1.00 70.31 175 ASN A C 1
ATOM 1451 O O . ASN A 1 175 ? 3.997 10.041 -15.368 1.00 70.31 175 ASN A O 1
ATOM 1455 N N . ALA A 1 176 ? 3.660 8.244 -16.663 1.00 73.31 176 ALA A N 1
ATOM 1456 C CA . ALA A 1 176 ? 2.915 7.467 -15.664 1.00 73.31 176 ALA A CA 1
ATOM 1457 C C . ALA A 1 176 ? 3.728 7.205 -14.387 1.00 73.31 176 ALA A C 1
ATOM 1459 O O . ALA A 1 176 ? 3.164 7.204 -13.295 1.00 73.31 176 ALA A O 1
ATOM 1460 N N . ASP A 1 177 ? 5.045 7.061 -14.505 1.00 79.12 177 ASP A N 1
ATOM 1461 C CA . ASP A 1 177 ? 5.920 6.841 -13.356 1.00 79.12 177 ASP A CA 1
ATOM 1462 C C . ASP A 1 177 ? 6.037 8.099 -12.477 1.00 79.12 177 ASP A C 1
ATOM 1464 O O . ASP A 1 177 ? 5.976 7.991 -11.255 1.00 79.12 177 ASP A O 1
ATOM 1468 N N . ALA A 1 178 ? 6.043 9.305 -13.063 1.00 79.75 178 ALA A N 1
ATOM 1469 C CA . ALA A 1 178 ? 5.991 10.559 -12.303 1.00 79.75 178 ALA A CA 1
ATOM 1470 C C . ALA A 1 178 ? 4.685 10.691 -11.499 1.00 79.75 178 ALA A C 1
ATOM 1472 O O . ALA A 1 178 ? 4.695 11.107 -10.339 1.00 79.75 178 ALA A O 1
ATOM 1473 N N . LYS A 1 179 ? 3.556 10.271 -12.089 1.00 81.19 179 LYS A N 1
ATOM 1474 C CA . LYS A 1 179 ? 2.275 10.181 -11.370 1.00 81.19 179 LYS A CA 1
ATOM 1475 C C . LYS A 1 179 ? 2.354 9.164 -10.226 1.00 81.19 179 LYS A C 1
ATOM 1477 O O . LYS A 1 179 ? 1.919 9.461 -9.118 1.00 81.19 179 LYS A O 1
ATOM 1482 N N . PHE A 1 180 ? 2.958 8.000 -10.458 1.00 86.44 180 PHE A N 1
ATOM 1483 C CA . PHE A 1 180 ? 3.125 6.978 -9.423 1.00 86.44 180 PHE A CA 1
ATOM 1484 C C . PHE A 1 180 ? 4.023 7.440 -8.265 1.00 86.44 180 PHE A C 1
ATOM 1486 O O . PHE A 1 180 ? 3.710 7.180 -7.107 1.00 86.44 180 PHE A O 1
ATOM 1493 N N . LEU A 1 181 ? 5.100 8.181 -8.550 1.00 86.69 181 LEU A N 1
ATOM 1494 C CA . LEU A 1 181 ? 5.942 8.809 -7.524 1.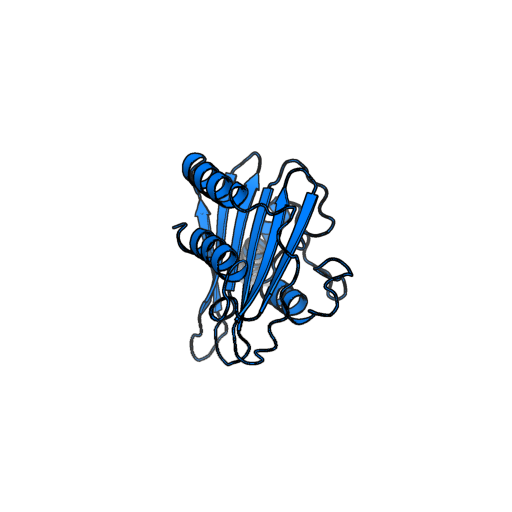00 86.69 181 LEU A CA 1
ATOM 1495 C C . LEU A 1 181 ? 5.150 9.799 -6.660 1.00 86.69 181 LEU A C 1
ATOM 1497 O O . LEU A 1 181 ? 5.361 9.856 -5.448 1.00 86.69 181 LEU A O 1
ATOM 1501 N N . GLY A 1 182 ? 4.206 10.530 -7.261 1.00 87.31 182 GLY A N 1
ATOM 1502 C CA . GLY A 1 182 ? 3.250 11.360 -6.529 1.00 87.31 182 GLY A CA 1
ATOM 1503 C C . GLY A 1 182 ? 2.441 10.548 -5.517 1.00 87.31 182 GLY A C 1
ATOM 1504 O O . GLY A 1 182 ? 2.355 10.939 -4.356 1.00 87.31 182 GLY A O 1
ATOM 1505 N N . ILE A 1 183 ? 1.932 9.377 -5.917 1.00 88.88 183 ILE A N 1
ATOM 1506 C CA . ILE A 1 183 ? 1.224 8.460 -5.011 1.00 88.88 183 ILE A CA 1
ATOM 1507 C C . ILE A 1 183 ? 2.152 7.972 -3.897 1.00 88.88 183 ILE A C 1
ATOM 1509 O O . ILE A 1 183 ? 1.783 8.047 -2.729 1.00 88.88 183 ILE A O 1
ATOM 1513 N N . ILE A 1 184 ? 3.363 7.519 -4.232 1.00 89.38 184 ILE A N 1
ATOM 1514 C CA . ILE A 1 184 ? 4.349 7.057 -3.243 1.00 89.38 184 ILE A CA 1
ATOM 1515 C C . ILE A 1 184 ? 4.585 8.128 -2.173 1.00 89.38 184 ILE A C 1
ATOM 1517 O O . ILE A 1 184 ? 4.566 7.835 -0.976 1.00 89.38 184 ILE A O 1
ATOM 1521 N N . LYS A 1 185 ? 4.754 9.383 -2.599 1.00 89.31 185 LYS A N 1
ATOM 1522 C CA . LYS A 1 185 ? 4.949 10.512 -1.693 1.00 89.31 185 LYS A CA 1
ATOM 1523 C C . LYS A 1 185 ? 3.772 10.690 -0.727 1.00 89.31 185 LYS A C 1
ATOM 1525 O O . LYS A 1 185 ? 4.011 10.872 0.463 1.00 89.31 185 LYS A O 1
ATOM 1530 N N . LEU A 1 186 ? 2.527 10.543 -1.191 1.00 89.38 186 LEU A N 1
ATOM 1531 C CA . LEU A 1 186 ? 1.344 10.633 -0.321 1.00 89.38 186 LEU A CA 1
ATOM 1532 C C . LEU A 1 186 ? 1.387 9.635 0.845 1.00 89.38 186 LEU A C 1
ATOM 1534 O O . LEU A 1 186 ? 1.007 9.991 1.956 1.00 89.38 186 LEU A O 1
ATOM 1538 N N . PHE A 1 187 ? 1.855 8.404 0.619 1.00 90.00 187 PHE A N 1
ATOM 1539 C CA . PHE A 1 187 ? 1.958 7.397 1.684 1.00 90.00 187 PHE A CA 1
ATOM 1540 C C . PHE A 1 187 ? 3.014 7.759 2.733 1.00 90.00 187 PHE A C 1
ATOM 1542 O O . PHE A 1 187 ? 2.805 7.545 3.931 1.00 90.00 187 PHE A O 1
ATOM 1549 N N . TYR A 1 188 ? 4.154 8.298 2.298 1.00 85.06 188 TYR A N 1
ATOM 1550 C CA . TYR A 1 188 ? 5.248 8.643 3.204 1.00 85.06 188 TYR A CA 1
ATOM 1551 C C . TYR A 1 188 ? 5.022 9.958 3.957 1.00 85.06 188 TYR A C 1
ATOM 1553 O O . TYR A 1 188 ? 5.454 10.058 5.109 1.00 85.06 188 TYR A O 1
ATOM 1561 N N . ASP A 1 189 ? 4.306 10.912 3.356 1.00 85.50 189 ASP A N 1
ATOM 1562 C CA . ASP A 1 189 ? 4.024 12.230 3.940 1.00 85.50 189 ASP A CA 1
ATOM 1563 C C . ASP A 1 189 ? 3.020 12.180 5.108 1.00 85.50 189 ASP A C 1
ATOM 1565 O O . ASP A 1 189 ? 3.014 13.080 5.950 1.00 85.50 189 ASP A O 1
ATOM 1569 N N . LEU A 1 190 ? 2.199 11.129 5.210 1.00 78.38 190 LEU A N 1
ATOM 1570 C CA . LEU A 1 190 ? 1.303 10.923 6.353 1.00 78.38 190 LEU A CA 1
ATOM 1571 C C . LEU A 1 190 ? 2.121 10.683 7.632 1.00 78.38 190 LEU A C 1
ATOM 1573 O O . LEU A 1 190 ? 2.976 9.803 7.631 1.00 78.38 190 LEU A O 1
ATOM 1577 N N . LYS A 1 191 ? 1.901 11.419 8.726 1.00 66.00 191 LYS A N 1
ATOM 1578 C CA . LYS A 1 191 ? 2.746 11.359 9.942 1.00 66.00 191 LYS A CA 1
ATOM 1579 C C . LYS A 1 191 ? 2.112 10.614 11.104 1.00 66.00 191 LYS A C 1
ATOM 1581 O O . LYS A 1 191 ? 0.876 10.662 11.215 1.00 66.00 191 LYS A O 1
#

Secondary structure (DSSP, 8-state):
--HHHHHHHHHHHHHHHHHHHHHHTTT-PPPPTTS-SS-GGGTT-HHHHHHHHHTTPPP-TT---TT-EEEEEEEEESSSPPPEEEEEEE-SS-EEEEEEEEEEETTEEEEEEEEEE--HHHHHHHHHHHHHS-TTTS-SEE-----SSEEEEEEEEETTEEEEEEEE-GGG-STHHHHHHHHHHHHHH--

Sequence (191 aa):
MNLKHRFLFLLLVVLINCKTSHFENLGLVKPVKNISYLPPEFEKFDIFSYNLFELNEPKLFGLKDENIEIYRLTSVISFGGDNSVVTIIKNNLDNSIYKFIKVDSFKKRRILKKKIKISDLEFKNFTSNLNSFDIQNFPKNNFNNVDDGIQYLLEIYKNGKYSAFIRNNPQTGKNADAKFLGIIKLFYDLK

Radius of gyration: 18.33 Å; chains: 1; bounding box: 41×43×59 Å

pLDDT: mean 71.91, std 16.17, range [36.0, 93.38]

Foldseek 3Di:
DDPVVVVVVVVVVVVVCVVVPPCVVVVQDFDDPPDALDPPVCPVVVVVVVVCNVLRHGRPPPDQDQQKKKKKKWKDADPPDWTWMWIWMDGPPFTWIWTWTQDDDPPDRDTDTDIDGDDPVLVVVLVVLVVVPVQVPQPQEDPDVPPHTMKMWIWIDHRRDIGIHIYDPLVPDDDSSVSVVSNVCSRVVPD